Protein AF-A0A533RT39-F1 (afdb_monomer)

Foldseek 3Di:
DDDPADAQFDWQVCCLACSHFFPDPPPPRAGAEGQEAEEEAPPADAPLQVLLVVQNVVRHPDYDPDRYDYLVVDPDLQSGHQYEYQEDHPLVVVCVVVVQDDDDDADPLAWDWTFRQCSHHRYTYIYIYDPDNNNSNVSSNCNRAPPQADPHPDPPGDGPVVVVVVVVCLVVQPPCNLLVVVVVVVVVVLVVAQVDAAQEDEAEGEGLDFDVVSQVVVQVVSVVRHNYVYYYYHYDHPPDDDCPDDDDDDDDDVLVVVLVVVLVVCVPDPDQEPDEDDDDDPDDPVVVVVSQVVSQVSCVVPPYHGYD

Secondary structure (DSSP, 8-state):
---TT------GGGTTSTTTTEE-SS-SSS--EE---EEE-TT---SHHHHHHHHHHHT-S---S--EEEGGG---GGG-SS-EEESS-HHHHHHHHTTS--PPP--TT--EEEEEEEEETTEEEEEEE-SSHHHHHHHHHHHHHTTTBSS--STT--BHHHHHHHHHHHHTTTTTHHHHHHHHHHHHHHHHHTTS-EEEEEEEEEESS--HHHHHHHHHHHHHH--EEEEEEEEEETT----------PPPPHHHHHHHHHHHHHHT-S--TT--------S-HHHHHHHHHHHHHHHHTTT-PPP-

Radius of gyration: 37.78 Å; Cα contacts (8 Å, |Δi|>4): 451; chains: 1; bounding box: 67×88×96 Å

Structure (mmCIF, N/CA/C/O backbone):
data_AF-A0A533RT39-F1
#
_entry.id   AF-A0A533RT39-F1
#
loop_
_atom_site.group_PDB
_atom_site.id
_atom_site.type_symbol
_atom_site.label_atom_id
_atom_site.label_alt_id
_atom_site.label_comp_id
_atom_site.label_asym_id
_atom_site.label_entity_id
_atom_site.label_seq_id
_atom_site.pdbx_PDB_ins_code
_atom_site.Cartn_x
_atom_site.Cartn_y
_atom_site.Cartn_z
_atom_site.occupancy
_atom_site.B_iso_or_equiv
_atom_site.auth_seq_id
_atom_site.auth_comp_id
_atom_site.auth_asym_id
_atom_site.auth_atom_id
_atom_site.pdbx_PDB_model_num
ATOM 1 N N . MET A 1 1 ? -30.008 15.844 5.586 1.00 31.52 1 MET A N 1
ATOM 2 C CA . MET A 1 1 ? -30.527 14.763 4.723 1.00 31.52 1 MET A CA 1
ATOM 3 C C . MET A 1 1 ? -29.697 13.529 5.043 1.00 31.52 1 MET A C 1
ATOM 5 O O . MET A 1 1 ? -28.511 13.533 4.757 1.00 31.52 1 MET A O 1
ATOM 9 N N . ARG A 1 2 ? -30.257 12.573 5.796 1.00 31.53 2 ARG A N 1
ATOM 10 C CA . ARG A 1 2 ? -29.580 11.317 6.164 1.00 31.53 2 ARG A CA 1
ATOM 11 C C . ARG A 1 2 ? -29.453 10.475 4.895 1.00 31.53 2 ARG A C 1
ATOM 13 O O . ARG A 1 2 ? -30.464 10.241 4.243 1.00 31.53 2 ARG A O 1
ATOM 20 N N . THR A 1 3 ? -28.240 10.089 4.519 1.00 37.12 3 THR A N 1
ATOM 21 C CA . THR A 1 3 ? -28.016 9.142 3.427 1.00 37.12 3 THR A CA 1
ATOM 22 C C . THR A 1 3 ? -28.287 7.735 3.935 1.00 37.12 3 THR A C 1
ATOM 24 O O . THR A 1 3 ? -27.620 7.205 4.823 1.00 37.12 3 THR A O 1
ATOM 27 N N . ASP A 1 4 ? -29.311 7.127 3.361 1.00 36.34 4 ASP A N 1
ATOM 28 C CA . ASP A 1 4 ? -29.674 5.745 3.596 1.00 36.34 4 ASP A CA 1
ATOM 29 C C . ASP A 1 4 ? -28.579 4.824 3.015 1.00 36.34 4 ASP A C 1
ATOM 31 O O . ASP A 1 4 ? -28.488 4.604 1.811 1.00 36.34 4 ASP A O 1
ATOM 35 N N . GLY A 1 5 ? -27.715 4.267 3.870 1.00 39.56 5 GLY A N 1
ATOM 36 C CA . GLY A 1 5 ? -26.924 3.069 3.548 1.00 39.56 5 GLY A CA 1
ATOM 37 C C . GLY A 1 5 ? -25.594 3.234 2.792 1.00 39.56 5 GLY A C 1
ATOM 38 O O . GLY A 1 5 ? -25.204 2.291 2.095 1.00 39.56 5 GLY A O 1
ATOM 39 N N . SER A 1 6 ? -24.873 4.349 2.940 1.00 58.78 6 SER A N 1
ATOM 40 C CA . SER A 1 6 ? -23.516 4.539 2.395 1.00 58.78 6 SER A CA 1
ATOM 41 C C . SER A 1 6 ? -22.440 4.018 3.359 1.00 58.78 6 SER A C 1
ATOM 43 O O . SER A 1 6 ? -21.925 4.752 4.192 1.00 58.78 6 SER A O 1
ATOM 45 N N . GLY A 1 7 ? -22.120 2.725 3.288 1.00 66.88 7 GLY A N 1
ATOM 46 C CA . GLY A 1 7 ? -20.900 2.217 3.922 1.00 66.88 7 GLY A CA 1
ATOM 47 C C . GLY A 1 7 ? -19.666 2.636 3.124 1.00 66.88 7 GLY A C 1
ATOM 48 O O . GLY A 1 7 ? -19.741 2.721 1.898 1.00 66.88 7 GLY A O 1
ATOM 49 N N . HIS A 1 8 ? -18.552 2.884 3.808 1.00 86.25 8 HIS A N 1
ATOM 50 C CA . HIS A 1 8 ? -17.278 3.206 3.170 1.00 86.25 8 HIS A CA 1
ATOM 51 C C . HIS A 1 8 ? -16.534 1.922 2.823 1.00 86.25 8 HIS A C 1
ATOM 53 O O . HIS A 1 8 ? -16.333 1.083 3.697 1.00 86.25 8 HIS A O 1
ATOM 59 N N . ASP A 1 9 ? -16.133 1.763 1.565 1.00 90.94 9 ASP A N 1
ATOM 60 C CA . ASP A 1 9 ? -15.272 0.663 1.131 1.00 90.94 9 ASP A CA 1
ATOM 61 C C . ASP A 1 9 ? -13.869 1.210 0.858 1.00 90.94 9 ASP A C 1
ATOM 63 O O . ASP A 1 9 ? -13.657 1.953 -0.105 1.00 90.94 9 ASP A O 1
ATOM 67 N N . PHE A 1 10 ? -12.933 0.886 1.750 1.00 94.38 10 PHE A N 1
ATOM 68 C CA . PHE A 1 10 ? -11.568 1.398 1.731 1.00 94.38 10 PHE A CA 1
ATOM 69 C C . PHE A 1 10 ? -10.535 0.307 2.003 1.00 94.38 10 PHE A C 1
ATOM 71 O O . PHE A 1 10 ? -10.826 -0.750 2.566 1.00 94.38 10 PHE A O 1
ATOM 78 N N . ASP A 1 11 ? -9.302 0.635 1.640 1.00 95.00 11 ASP A N 1
ATOM 79 C CA . ASP A 1 11 ? -8.081 -0.114 1.903 1.00 95.00 11 ASP A CA 1
ATOM 80 C C . ASP A 1 11 ? -7.056 0.769 2.641 1.00 95.00 11 ASP A C 1
ATOM 82 O O . ASP A 1 11 ? -7.314 1.934 2.956 1.00 95.00 11 ASP A O 1
ATOM 86 N N . LEU A 1 12 ? -5.863 0.230 2.910 1.00 96.06 12 LEU A N 1
ATOM 87 C CA . LEU A 1 12 ? -4.806 0.986 3.589 1.00 96.06 12 LEU A CA 1
ATOM 88 C C . LEU A 1 12 ? -4.322 2.209 2.783 1.00 96.06 12 LEU A C 1
ATOM 90 O O . LEU A 1 12 ? -3.869 3.183 3.372 1.00 96.06 12 LEU A O 1
ATOM 94 N N . LEU A 1 13 ? -4.436 2.206 1.453 1.00 95.50 13 LEU A N 1
ATOM 95 C CA . LEU A 1 13 ? -4.009 3.337 0.618 1.00 95.50 13 LEU A CA 1
ATOM 96 C C . LEU A 1 13 ? -4.959 4.531 0.716 1.00 95.50 13 LEU A C 1
ATOM 98 O O . LEU A 1 13 ? -4.565 5.663 0.448 1.00 95.50 13 LEU A O 1
ATOM 102 N N . SER A 1 14 ? -6.214 4.277 1.074 1.00 94.25 14 SER A N 1
ATOM 103 C CA . SER A 1 14 ? -7.289 5.265 1.049 1.00 94.25 14 SER A CA 1
ATOM 104 C C . SER A 1 14 ? -7.747 5.723 2.435 1.00 94.25 14 SER A C 1
ATOM 106 O O . SER A 1 14 ? -8.692 6.510 2.509 1.00 94.25 14 SER A O 1
ATOM 108 N N . LEU A 1 15 ? -7.068 5.312 3.517 1.00 94.56 15 LEU A N 1
ATOM 109 C CA . LEU A 1 15 ? -7.452 5.642 4.900 1.00 94.56 15 LEU A CA 1
ATOM 110 C C . LEU A 1 15 ? -7.685 7.140 5.107 1.00 94.56 15 LEU A C 1
ATOM 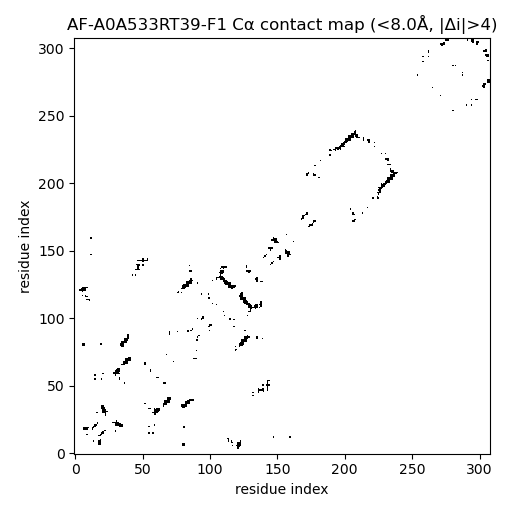112 O O . LEU A 1 15 ? -8.760 7.537 5.548 1.00 94.56 15 LEU A O 1
ATOM 116 N N . PHE A 1 16 ? -6.718 7.980 4.732 1.00 92.88 16 PHE A N 1
ATOM 117 C CA . PHE A 1 16 ? -6.820 9.429 4.917 1.00 92.88 16 PHE A CA 1
ATOM 118 C C . PHE A 1 16 ? -7.409 10.142 3.696 1.00 92.88 16 PHE A C 1
ATOM 120 O O . PHE A 1 16 ? -6.839 11.095 3.175 1.00 92.88 16 PHE A O 1
ATOM 127 N N . SER A 1 17 ? -8.540 9.643 3.202 1.00 92.88 17 SER A N 1
ATOM 128 C CA . SER A 1 17 ? -9.261 10.230 2.070 1.00 92.88 17 SER A CA 1
ATOM 129 C C . SER A 1 17 ? -10.772 10.196 2.290 1.00 92.88 17 SER A C 1
ATOM 131 O O . SER A 1 17 ? -11.252 9.591 3.250 1.00 92.88 17 SER A O 1
ATOM 133 N N . THR A 1 18 ? -11.523 10.765 1.346 1.00 91.81 18 THR A N 1
ATOM 134 C CA . THR A 1 18 ? -12.994 10.716 1.304 1.00 91.81 18 THR A CA 1
ATOM 135 C C . THR A 1 18 ? -13.567 9.311 1.094 1.00 91.81 18 THR A C 1
ATOM 137 O O . THR A 1 18 ? -14.746 9.082 1.336 1.00 91.81 18 THR A O 1
ATOM 140 N N . LYS A 1 19 ? -12.751 8.344 0.645 1.00 90.81 19 LYS A N 1
ATOM 141 C CA . LYS A 1 19 ? -13.138 6.921 0.610 1.00 90.81 19 LYS A CA 1
ATOM 142 C C . LYS A 1 19 ? -12.952 6.236 1.962 1.00 90.81 19 LYS A C 1
ATOM 144 O O . LYS A 1 19 ? -13.633 5.254 2.238 1.00 90.81 19 LYS A O 1
ATOM 149 N N . GLY A 1 20 ? -12.007 6.727 2.762 1.00 93.56 20 GLY A N 1
ATOM 150 C CA . GLY A 1 20 ? -11.639 6.186 4.064 1.00 93.56 20 GLY A CA 1
ATOM 151 C C . GLY A 1 20 ? -12.357 6.923 5.183 1.00 93.56 20 GLY A C 1
ATOM 152 O O . GLY A 1 20 ? -13.564 6.773 5.343 1.00 93.56 20 GLY A O 1
ATOM 153 N N . PHE A 1 21 ? -11.600 7.687 5.968 1.00 94.00 21 PHE A N 1
ATOM 154 C CA . PHE A 1 21 ? -12.056 8.227 7.248 1.00 94.00 21 PHE A CA 1
ATOM 155 C C . PHE A 1 21 ? -12.779 9.570 7.191 1.00 94.00 21 PHE A C 1
ATOM 157 O O . PHE A 1 21 ? -13.381 9.979 8.189 1.00 94.00 21 PHE A O 1
ATOM 164 N N . TYR A 1 22 ? -12.712 10.254 6.054 1.00 94.12 22 TYR A N 1
ATOM 165 C CA . TYR A 1 22 ? -13.180 11.626 5.922 1.00 94.12 22 TYR A CA 1
ATOM 166 C C . TYR A 1 22 ? -14.437 11.733 5.067 1.00 94.12 22 TYR A C 1
ATOM 168 O O . TYR A 1 22 ? -14.670 10.918 4.176 1.00 94.12 22 TYR A O 1
ATOM 176 N N . SER A 1 23 ? -15.203 12.792 5.307 1.00 91.69 23 SER A N 1
ATOM 177 C CA . SER A 1 23 ? -16.314 13.226 4.464 1.00 91.69 23 SER A CA 1
ATOM 178 C C . SER A 1 23 ? -15.934 14.473 3.674 1.00 91.69 23 SER A C 1
ATOM 180 O O . SER A 1 23 ? -15.255 15.352 4.200 1.00 91.69 23 SER A O 1
ATOM 182 N N . ASP A 1 24 ? -16.462 14.576 2.461 1.00 91.25 24 ASP A N 1
ATOM 183 C CA . ASP A 1 24 ? -16.479 15.791 1.642 1.00 91.25 24 ASP A CA 1
ATOM 184 C C . ASP A 1 24 ? -17.928 15.983 1.172 1.00 91.25 24 ASP A C 1
ATOM 186 O O . ASP A 1 24 ? -18.433 15.268 0.296 1.00 91.25 24 ASP A O 1
ATOM 190 N N . GLY A 1 25 ? -18.649 16.854 1.877 1.00 86.44 25 GLY A N 1
ATOM 191 C CA . GLY A 1 25 ? -20.090 17.015 1.743 1.00 86.44 25 GLY A CA 1
ATOM 192 C C . GLY A 1 25 ? -20.477 17.842 0.522 1.00 86.44 25 GLY A C 1
ATOM 193 O O . GLY A 1 25 ? -21.506 17.564 -0.102 1.00 86.44 25 GLY A O 1
ATOM 194 N N . ASN A 1 26 ? -19.663 18.838 0.168 1.00 89.12 26 ASN A N 1
ATOM 195 C CA . ASN A 1 26 ? -19.901 19.722 -0.974 1.00 89.12 26 ASN A CA 1
ATOM 196 C C . ASN A 1 26 ? -19.168 19.270 -2.260 1.00 89.12 26 ASN A C 1
ATOM 198 O O . ASN A 1 26 ? -19.499 19.765 -3.340 1.00 89.12 26 ASN A O 1
ATOM 202 N N . ARG A 1 27 ? -18.280 18.269 -2.162 1.00 88.94 27 ARG A N 1
ATOM 203 C CA . ARG A 1 27 ? -17.494 17.657 -3.247 1.00 88.94 27 ARG A CA 1
ATOM 204 C C . ARG A 1 27 ? -16.506 18.610 -3.909 1.00 88.94 27 ARG A C 1
ATOM 206 O O . ARG A 1 27 ? -16.280 18.509 -5.119 1.00 88.94 27 ARG A O 1
ATOM 213 N N . ASP A 1 28 ? -15.945 19.538 -3.147 1.00 90.88 28 ASP A N 1
ATOM 214 C CA . ASP A 1 28 ? -14.924 20.467 -3.636 1.00 90.88 28 ASP A CA 1
ATOM 215 C C . ASP A 1 28 ? -13.487 19.923 -3.493 1.00 90.88 28 ASP A C 1
ATOM 217 O O . ASP A 1 28 ? -12.537 20.552 -3.966 1.00 90.88 28 ASP A O 1
ATOM 221 N N . GLY A 1 29 ? -13.330 18.723 -2.921 1.00 87.81 29 GLY A N 1
ATOM 222 C CA . GLY A 1 29 ? -12.043 18.079 -2.676 1.00 87.81 29 GLY A CA 1
ATOM 223 C C . GLY A 1 29 ? -11.411 18.443 -1.331 1.00 87.81 29 GLY A C 1
ATOM 224 O O . GLY A 1 29 ? -10.303 17.977 -1.050 1.00 87.81 29 GLY A O 1
ATOM 225 N N . ILE A 1 30 ? -12.083 19.245 -0.505 1.00 89.94 30 ILE A N 1
ATOM 226 C CA . ILE A 1 30 ? -11.677 19.576 0.859 1.00 89.94 30 ILE A CA 1
ATOM 227 C C . ILE A 1 30 ? -12.316 18.575 1.828 1.00 89.94 30 ILE A C 1
ATOM 229 O O . ILE A 1 30 ? -13.468 18.169 1.704 1.00 89.94 30 ILE A O 1
ATOM 233 N N . LEU A 1 31 ? -11.536 18.128 2.813 1.00 93.31 31 LEU A N 1
ATOM 234 C CA . LEU A 1 31 ? -12.007 17.182 3.821 1.00 93.31 31 LEU A CA 1
ATOM 235 C C . LEU A 1 31 ? -12.801 17.936 4.896 1.00 93.31 31 LEU A C 1
ATOM 237 O O . LEU A 1 31 ? -12.229 18.437 5.861 1.00 93.31 31 LEU A O 1
ATOM 241 N N . ASP A 1 32 ? -14.119 18.016 4.733 1.00 90.44 32 ASP A N 1
ATOM 242 C CA . ASP A 1 32 ? -15.029 18.745 5.628 1.00 90.44 32 ASP A CA 1
ATOM 243 C C . ASP A 1 32 ? -15.072 18.180 7.053 1.00 90.44 32 ASP A C 1
ATOM 245 O O . ASP A 1 32 ? -15.229 18.921 8.026 1.00 90.44 32 ASP A O 1
ATOM 249 N N . GLY A 1 33 ? -14.991 16.855 7.178 1.00 92.31 33 GLY A N 1
ATOM 250 C CA . GLY A 1 33 ? -15.369 16.147 8.397 1.00 92.31 33 GLY A CA 1
ATOM 251 C C . GLY A 1 33 ? -14.692 14.794 8.558 1.00 92.31 33 GLY A C 1
ATOM 252 O O . GLY A 1 33 ? -14.155 14.234 7.603 1.00 92.31 33 GLY A O 1
ATOM 253 N N . ILE A 1 34 ? -14.758 14.254 9.774 1.00 93.81 34 ILE A N 1
ATOM 254 C CA . ILE A 1 34 ? -14.348 12.884 10.101 1.00 93.81 34 ILE A CA 1
ATOM 255 C C . ILE A 1 34 ? -15.611 12.052 10.322 1.00 93.81 34 ILE A C 1
ATOM 257 O O . ILE A 1 34 ? -16.421 12.387 11.187 1.00 93.81 34 ILE A O 1
ATOM 261 N N . GLU A 1 35 ? -15.766 10.963 9.573 1.00 89.38 35 GLU A N 1
ATOM 262 C CA . GLU A 1 35 ? -16.885 10.022 9.747 1.00 89.38 35 GLU A CA 1
ATOM 263 C C . GLU A 1 35 ? -16.524 8.843 10.653 1.00 89.38 35 GLU A C 1
ATOM 265 O O . GLU A 1 35 ? -17.392 8.192 11.236 1.00 89.38 35 GLU A O 1
ATOM 270 N N . SER A 1 36 ? -15.228 8.562 10.775 1.00 93.00 36 SER A N 1
ATOM 271 C CA . SER A 1 36 ? -14.721 7.437 11.555 1.00 93.00 36 SER A CA 1
ATOM 272 C C . SER A 1 36 ? -14.782 7.684 13.053 1.00 93.00 36 SER A C 1
ATOM 274 O O . SER A 1 36 ? -14.491 8.768 13.549 1.00 93.00 36 SER A O 1
ATOM 276 N N . SER A 1 37 ? -15.085 6.618 13.785 1.00 94.19 37 SER A N 1
ATOM 277 C CA . SER A 1 37 ? -14.982 6.564 15.242 1.00 94.19 37 SER A CA 1
ATOM 278 C C . SER A 1 37 ? -13.883 5.589 15.644 1.00 94.19 37 SER A C 1
ATOM 280 O O . SER A 1 37 ? -13.816 4.481 15.103 1.00 94.19 37 SER A O 1
ATOM 282 N N . ILE A 1 38 ? -13.040 5.976 16.601 1.00 96.50 38 ILE A N 1
ATOM 283 C CA . ILE A 1 38 ? -12.042 5.086 17.197 1.00 96.50 38 ILE A CA 1
ATOM 284 C C . ILE A 1 38 ? -12.686 4.356 18.371 1.00 96.50 38 ILE A C 1
ATOM 286 O O . ILE A 1 38 ? -13.220 4.988 19.275 1.00 96.50 38 ILE A O 1
ATOM 290 N N . ILE A 1 39 ? -12.632 3.030 18.366 1.00 96.81 39 ILE A N 1
ATOM 291 C CA . ILE A 1 39 ? -13.252 2.172 19.373 1.00 96.81 39 ILE A CA 1
ATOM 292 C C . ILE A 1 39 ? -12.149 1.398 20.088 1.00 96.81 39 ILE A C 1
ATOM 294 O O . ILE A 1 39 ? -11.401 0.657 19.447 1.00 96.81 39 ILE A O 1
ATOM 298 N N . ILE A 1 40 ? -12.051 1.566 21.406 1.00 96.38 40 ILE A N 1
ATOM 299 C CA . ILE A 1 40 ? -11.001 0.974 22.252 1.00 96.38 40 ILE A CA 1
ATOM 300 C C . ILE A 1 40 ? -11.593 0.077 23.353 1.00 96.38 40 ILE A C 1
ATOM 302 O O . ILE A 1 40 ? -12.746 0.270 23.754 1.00 96.38 40 ILE A O 1
ATOM 306 N N . PRO A 1 41 ? -10.832 -0.888 23.902 1.00 93.69 41 PRO A N 1
ATOM 307 C CA . PRO A 1 41 ? -11.248 -1.598 25.105 1.00 93.69 41 PRO A CA 1
ATOM 308 C C . PRO A 1 41 ? -11.299 -0.683 26.328 1.00 93.69 41 PRO A C 1
ATOM 310 O O . PRO A 1 41 ? -10.478 0.218 26.481 1.00 93.69 41 PRO A O 1
ATOM 313 N N . GLN A 1 42 ? -12.178 -1.026 27.274 1.00 89.88 42 GLN A N 1
ATOM 314 C CA . GLN A 1 42 ? -12.280 -0.371 28.586 1.00 89.88 42 GLN A CA 1
ATOM 315 C C . GLN A 1 42 ? -10.943 -0.337 29.349 1.00 89.88 42 GLN A C 1
ATOM 317 O O . GLN A 1 42 ? -10.692 0.567 30.137 1.00 89.88 42 GLN A O 1
ATOM 322 N N . SER A 1 43 ? -10.095 -1.347 29.140 1.00 88.50 43 SER A N 1
ATOM 323 C CA . SER A 1 43 ? -8.817 -1.519 29.832 1.00 88.50 43 SER A CA 1
ATOM 324 C C . SER A 1 43 ? -7.647 -0.768 29.189 1.00 88.50 43 SER A C 1
ATOM 326 O O . SER A 1 43 ? -6.518 -0.909 29.655 1.00 88.50 43 SER A O 1
ATOM 328 N N . TRP A 1 44 ? -7.864 -0.035 28.092 1.00 91.31 44 TRP A N 1
ATOM 329 C CA . TRP A 1 44 ? -6.786 0.673 27.406 1.00 91.31 44 TRP A CA 1
ATOM 330 C C . TRP A 1 44 ? -6.317 1.908 28.185 1.00 91.31 44 TRP A C 1
ATOM 332 O O . TRP A 1 44 ? -7.127 2.712 28.637 1.00 91.31 44 TRP A O 1
ATOM 342 N N . SER A 1 45 ? -4.998 2.097 28.286 1.00 86.62 45 SER A N 1
ATOM 343 C CA . SER A 1 45 ? -4.391 3.248 28.976 1.00 86.62 45 SER A CA 1
ATOM 344 C C . SER A 1 45 ? -3.130 3.800 28.292 1.00 86.62 45 SER A C 1
ATOM 346 O O . SER A 1 45 ? -2.370 4.544 28.912 1.00 86.62 45 SER A O 1
ATOM 348 N N . GLY A 1 46 ? -2.853 3.399 27.047 1.00 88.31 46 GLY A N 1
ATOM 349 C CA . GLY A 1 46 ? -1.669 3.827 26.294 1.00 88.31 46 GLY A CA 1
ATOM 350 C C . GLY A 1 46 ? -1.835 5.193 25.616 1.00 88.31 46 GLY A C 1
ATOM 351 O O . GLY A 1 46 ? -2.954 5.672 25.411 1.00 88.31 46 GLY A O 1
ATOM 352 N N . LYS A 1 47 ? -0.713 5.835 25.262 1.00 89.69 47 LYS A N 1
ATOM 353 C CA . LYS A 1 47 ? -0.673 7.187 24.677 1.00 89.69 47 LYS A CA 1
ATOM 354 C C . LYS A 1 47 ? -0.799 7.177 23.154 1.00 89.69 47 LYS A C 1
ATOM 356 O O . LYS A 1 47 ? -1.181 8.196 22.586 1.00 89.69 47 LYS A O 1
ATOM 361 N N . GLY A 1 48 ? -0.535 6.050 22.495 1.00 91.56 48 GLY A N 1
ATOM 362 C CA . GLY A 1 48 ? -0.558 5.892 21.039 1.00 91.56 48 GLY A CA 1
ATOM 363 C C . GLY A 1 48 ? -1.885 6.309 20.408 1.00 91.56 48 GLY A C 1
ATOM 364 O O . GLY A 1 48 ? -1.919 6.857 19.308 1.00 91.56 48 GLY A O 1
ATOM 365 N N . LEU A 1 49 ? -2.978 6.125 21.150 1.00 94.50 49 LEU A N 1
ATOM 366 C CA . LEU A 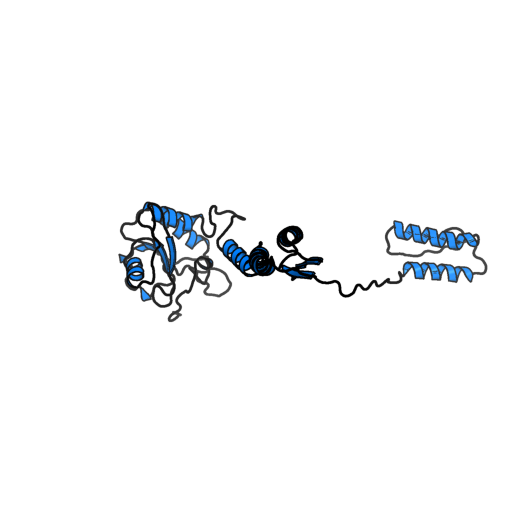1 49 ? -4.312 6.579 20.773 1.00 94.50 49 LEU A CA 1
ATOM 367 C C . LEU A 1 49 ? -4.379 8.091 20.519 1.00 94.50 49 LEU A C 1
ATOM 369 O O . LEU A 1 49 ? -5.037 8.518 19.573 1.00 94.50 49 LEU A O 1
ATOM 373 N N . ALA A 1 50 ? -3.694 8.894 21.340 1.00 94.38 50 ALA A N 1
ATOM 374 C CA . ALA A 1 50 ? -3.678 10.343 21.186 1.00 94.38 50 ALA A CA 1
ATOM 375 C C . ALA A 1 50 ? -3.040 10.741 19.849 1.00 94.38 50 ALA A C 1
ATOM 377 O O . ALA A 1 50 ? -3.587 11.584 19.149 1.00 94.38 50 ALA A O 1
ATOM 378 N N . TRP A 1 51 ? -1.951 10.077 19.445 1.00 95.44 51 TRP A N 1
ATOM 379 C CA . TRP A 1 51 ? -1.301 10.336 18.158 1.00 95.44 51 TRP A CA 1
ATOM 380 C C . TRP A 1 51 ? -2.221 10.046 16.975 1.00 95.44 51 TRP A C 1
ATOM 382 O O . TRP A 1 51 ? -2.318 10.861 16.059 1.00 95.44 51 TRP A O 1
ATOM 392 N N . LEU A 1 52 ? -2.927 8.912 17.003 1.00 95.19 52 LEU A N 1
ATOM 393 C CA . LEU A 1 52 ? -3.877 8.568 15.947 1.00 95.19 52 LEU A CA 1
ATOM 394 C C . LEU A 1 52 ? -5.052 9.554 15.897 1.00 95.19 52 LEU A C 1
ATOM 396 O O . LEU A 1 52 ? -5.389 10.043 14.822 1.00 95.19 52 LEU A O 1
ATOM 400 N N . ALA A 1 53 ? -5.641 9.889 17.047 1.00 94.50 53 ALA A N 1
ATOM 401 C CA . ALA A 1 53 ? -6.742 10.847 17.117 1.00 94.50 53 ALA A CA 1
ATOM 402 C C . ALA A 1 53 ? -6.324 12.244 16.624 1.00 94.50 53 ALA A C 1
ATOM 404 O O . ALA A 1 53 ? -7.036 12.855 15.828 1.00 94.50 53 ALA A O 1
ATOM 405 N N . SER A 1 54 ? -5.147 12.732 17.033 1.00 93.25 54 SER A N 1
ATOM 406 C CA . SER A 1 54 ? -4.598 14.007 16.559 1.00 93.25 54 SER A CA 1
ATOM 407 C C . SER A 1 54 ? -4.367 14.007 15.052 1.00 93.25 54 SER A C 1
ATOM 409 O O . SER A 1 54 ? -4.702 14.985 14.387 1.00 93.25 54 SER A O 1
ATOM 411 N N . LYS A 1 55 ? -3.845 12.907 14.497 1.00 93.06 55 LYS A N 1
ATOM 412 C CA . LYS A 1 55 ? -3.646 12.774 13.052 1.00 93.06 55 LYS A CA 1
ATOM 413 C C . LYS A 1 55 ? -4.957 12.852 12.279 1.00 93.06 55 LYS A C 1
ATOM 415 O O . LYS A 1 55 ? -5.002 13.520 11.252 1.00 93.06 55 LYS A O 1
ATOM 420 N N . LEU A 1 56 ? -6.013 12.200 12.772 1.00 94.00 56 LEU A N 1
ATOM 421 C CA . LEU A 1 56 ? -7.319 12.254 12.118 1.00 94.00 56 LEU A CA 1
ATOM 422 C C . LEU A 1 56 ? -7.823 13.697 12.015 1.00 94.00 56 LEU A C 1
ATOM 424 O O . LEU A 1 56 ? -8.260 14.108 10.949 1.00 94.00 56 LEU A O 1
ATOM 428 N N . ILE A 1 57 ? -7.682 14.485 13.079 1.00 93.69 57 ILE A N 1
ATOM 429 C CA . ILE A 1 57 ? -8.102 15.893 13.094 1.00 93.69 57 ILE A CA 1
ATOM 430 C C . ILE A 1 57 ? -7.262 16.756 12.146 1.00 93.69 57 ILE A C 1
ATOM 432 O O . ILE A 1 57 ? -7.806 17.651 11.504 1.00 93.69 57 ILE A O 1
ATOM 436 N N . LEU A 1 58 ? -5.959 16.484 12.025 1.00 91.12 58 LEU A N 1
ATOM 437 C CA . LEU A 1 58 ? -5.020 17.331 11.283 1.00 91.12 58 LEU A CA 1
ATOM 438 C C . LEU A 1 58 ? -5.396 17.537 9.807 1.00 91.12 58 LEU A C 1
ATOM 440 O O . LEU A 1 58 ? -5.136 18.606 9.262 1.00 91.12 58 LEU A O 1
ATOM 444 N N . PHE A 1 59 ? -5.982 16.527 9.160 1.00 87.06 59 PHE A N 1
ATOM 445 C CA . PHE A 1 59 ? -6.309 16.592 7.732 1.00 87.06 59 PHE A CA 1
ATOM 446 C C . PHE A 1 59 ? -7.714 17.130 7.432 1.00 87.06 59 PHE A C 1
ATOM 448 O O . PHE A 1 59 ? -8.000 17.411 6.272 1.00 87.06 59 PHE A O 1
ATOM 455 N N . SER A 1 60 ? -8.586 17.279 8.433 1.00 90.88 60 SER A N 1
ATOM 456 C CA . SER A 1 60 ? -9.959 17.762 8.235 1.00 90.88 60 SER A CA 1
ATOM 457 C C . SER A 1 60 ? -10.117 19.244 8.569 1.00 90.88 60 SER A C 1
ATOM 459 O O . SER A 1 60 ? -9.517 19.738 9.522 1.00 90.88 60 SER A O 1
ATOM 461 N N . CYS A 1 61 ? -11.016 19.930 7.869 1.00 89.62 61 CYS A N 1
ATOM 462 C CA . CYS A 1 61 ? -11.466 21.281 8.204 1.00 89.62 61 CYS A CA 1
ATOM 463 C C . CYS A 1 61 ? -12.435 21.319 9.399 1.00 89.62 61 CYS A C 1
ATOM 465 O O . CYS A 1 61 ? -12.633 22.380 9.993 1.00 89.62 61 CYS A O 1
ATOM 467 N N . GLY A 1 62 ? -13.013 20.178 9.780 1.00 86.94 62 GLY A N 1
ATOM 468 C CA . GLY A 1 62 ? -13.914 20.050 10.917 1.00 86.94 62 GLY A CA 1
ATOM 469 C C . GLY A 1 62 ? -13.960 18.627 11.471 1.00 86.94 62 GLY A C 1
ATOM 470 O O . GLY A 1 62 ? -13.658 17.655 10.789 1.00 86.94 62 GLY A O 1
ATOM 471 N N . ALA A 1 63 ? -14.356 18.495 12.736 1.00 86.69 63 ALA A N 1
ATOM 472 C CA . ALA A 1 63 ? -14.526 17.205 13.396 1.00 86.69 63 ALA A CA 1
ATOM 473 C C . ALA A 1 63 ? -15.748 17.239 14.318 1.00 86.69 63 ALA A C 1
ATOM 475 O O . ALA A 1 63 ? -16.016 18.248 14.974 1.00 86.69 63 ALA A O 1
ATOM 476 N N . SER A 1 64 ? -16.472 16.122 14.383 1.00 83.94 64 SER A N 1
ATOM 477 C CA . SER A 1 64 ? -17.533 15.913 15.370 1.00 83.94 64 SER A CA 1
ATOM 478 C C . SER A 1 64 ? -16.983 15.125 16.554 1.00 83.94 64 SER A C 1
ATOM 480 O O . SER A 1 64 ? -16.242 14.162 16.372 1.00 83.94 64 SER A O 1
ATOM 482 N N . PHE A 1 65 ? -17.351 15.530 17.769 1.00 86.69 65 PHE A N 1
ATOM 483 C CA . PHE A 1 65 ? -16.910 14.885 19.004 1.00 86.69 65 PHE A CA 1
ATOM 484 C C . PHE A 1 65 ? -18.076 14.168 19.698 1.00 86.69 65 PHE A C 1
ATOM 486 O O . PHE A 1 65 ? -19.202 14.670 19.647 1.00 86.69 65 PHE A O 1
ATOM 493 N N . PRO A 1 66 ? -17.812 13.043 20.389 1.00 90.31 66 PRO A N 1
ATOM 494 C CA . PRO A 1 66 ? -16.493 12.441 20.627 1.00 90.31 66 PRO A CA 1
ATOM 495 C C . PRO A 1 66 ? -15.956 11.613 19.439 1.00 90.31 66 PRO A C 1
ATOM 497 O O . PRO A 1 66 ? -16.718 11.024 18.679 1.00 90.31 66 PRO A O 1
ATOM 500 N N . LEU A 1 67 ? -14.624 11.586 19.288 1.00 92.38 67 LEU A N 1
ATOM 501 C CA . LEU A 1 67 ? -13.893 10.809 18.264 1.00 92.38 67 LEU A CA 1
ATOM 502 C C . LEU A 1 67 ? -13.525 9.396 18.735 1.00 92.38 67 LEU A C 1
ATOM 504 O O . LEU A 1 67 ? -13.301 8.500 17.922 1.00 92.38 67 LEU A O 1
ATOM 508 N N . VAL A 1 68 ? -13.419 9.221 20.050 1.00 95.12 68 VAL A N 1
ATOM 509 C CA . VAL A 1 68 ? -13.006 7.982 20.704 1.00 95.12 68 VAL A CA 1
ATOM 510 C C . VAL A 1 68 ? -14.152 7.498 21.575 1.00 95.12 68 VAL A C 1
ATOM 512 O O . VAL A 1 68 ? -14.701 8.279 22.349 1.00 95.12 68 VAL A O 1
ATOM 515 N N . TYR A 1 69 ? -14.454 6.211 21.465 1.00 95.50 69 TYR A N 1
ATOM 516 C CA . TYR A 1 69 ? -15.473 5.511 22.228 1.00 95.50 69 TYR A CA 1
ATOM 517 C C . TYR A 1 69 ? -14.873 4.262 22.862 1.00 95.50 69 TYR A C 1
ATOM 519 O O . TYR A 1 69 ? -14.020 3.581 22.284 1.00 95.50 69 TYR A O 1
ATOM 527 N N . LEU A 1 70 ? -15.359 3.920 24.042 1.00 95.25 70 LEU A N 1
ATOM 528 C CA . LEU A 1 70 ? -15.155 2.613 24.637 1.00 95.25 70 LEU A CA 1
ATOM 529 C C . LEU A 1 70 ? -16.072 1.610 23.929 1.00 95.25 70 LEU A C 1
ATOM 531 O O . LEU A 1 70 ? -17.205 1.920 23.574 1.00 95.25 70 LEU A O 1
ATOM 535 N N . ASP A 1 71 ? -15.619 0.372 23.758 1.00 93.50 71 ASP A N 1
ATOM 536 C CA . ASP A 1 71 ? -16.424 -0.700 23.149 1.00 93.50 71 ASP A CA 1
ATOM 537 C C . ASP A 1 71 ? -17.800 -0.885 23.828 1.00 93.50 71 ASP A C 1
ATOM 539 O O . ASP A 1 71 ? -18.801 -1.190 23.173 1.00 93.50 71 ASP A O 1
ATOM 543 N N . GLY A 1 72 ? -17.870 -0.640 25.141 1.00 92.12 72 GLY A N 1
ATOM 544 C CA . GLY A 1 72 ? -19.114 -0.680 25.912 1.00 92.12 72 GLY A CA 1
ATOM 545 C C . GLY A 1 72 ? -20.121 0.424 25.565 1.00 92.12 72 GLY A C 1
ATOM 546 O O . GLY A 1 72 ? -21.310 0.237 25.801 1.00 92.12 72 GLY A O 1
ATOM 547 N N . GLU A 1 73 ? -19.677 1.536 24.977 1.00 94.25 73 GLU A N 1
ATOM 548 C CA . GLU A 1 73 ? -20.529 2.667 24.573 1.00 94.25 73 GLU A CA 1
ATOM 549 C C . GLU A 1 73 ? -21.183 2.436 23.200 1.00 94.25 73 GLU A C 1
ATOM 551 O O . GLU A 1 73 ? -22.100 3.154 22.801 1.00 94.25 73 GLU A O 1
ATOM 556 N N . ILE A 1 74 ? -20.741 1.413 22.461 1.00 93.62 74 ILE A N 1
ATOM 557 C CA . ILE A 1 74 ? -21.245 1.119 21.120 1.00 93.62 74 ILE A CA 1
ATOM 558 C C . ILE A 1 74 ? -22.487 0.224 21.186 1.00 93.62 74 ILE A C 1
ATOM 560 O O . ILE A 1 74 ? -22.411 -1.011 21.158 1.00 93.62 74 ILE A O 1
ATOM 564 N N . GLU A 1 75 ? -23.658 0.859 21.185 1.00 89.00 75 GLU A N 1
ATOM 565 C CA . GLU A 1 75 ? -24.952 0.167 21.174 1.00 89.00 75 GLU A CA 1
ATOM 566 C C . GLU A 1 75 ? -25.271 -0.461 19.805 1.00 89.00 75 GLU A C 1
ATOM 568 O O . GLU A 1 75 ? -25.616 -1.642 19.703 1.00 89.00 75 GLU A O 1
ATOM 573 N N . GLN A 1 76 ? -25.136 0.316 18.722 1.00 88.88 76 GLN A N 1
ATOM 574 C CA . GLN A 1 76 ? -25.576 -0.073 17.378 1.00 88.88 76 GLN A CA 1
ATOM 575 C C . GLN A 1 76 ? -24.410 -0.219 16.395 1.00 88.88 76 GLN A C 1
ATOM 577 O O . GLN A 1 76 ? -24.108 0.664 15.604 1.00 88.88 76 GLN A O 1
ATOM 582 N N . LYS A 1 77 ? -23.811 -1.411 16.327 1.00 86.81 77 LYS A N 1
ATOM 583 C CA . LYS A 1 77 ? -22.720 -1.699 15.369 1.00 86.81 77 LYS A CA 1
ATOM 584 C C . LYS A 1 77 ? -23.062 -1.442 13.891 1.00 86.81 77 LYS A C 1
ATOM 586 O O . LYS A 1 77 ? -22.170 -1.222 13.085 1.00 86.81 77 LYS A O 1
ATOM 591 N N . LYS A 1 78 ? -24.345 -1.497 13.508 1.00 84.88 78 LYS A N 1
ATOM 592 C CA . LYS A 1 78 ? -24.789 -1.309 12.112 1.00 84.88 78 LYS A CA 1
ATOM 593 C C . LYS A 1 78 ? -24.756 0.151 11.648 1.00 84.88 78 LYS A C 1
ATOM 595 O O . LYS A 1 78 ? -24.816 0.367 10.441 1.00 84.88 78 LYS A O 1
ATOM 600 N N . SER A 1 79 ? -24.697 1.113 12.571 1.00 86.06 79 SER A N 1
ATOM 601 C CA . SER A 1 79 ? -24.600 2.541 12.250 1.00 86.06 79 SER A CA 1
ATOM 602 C C . SER A 1 79 ? -23.158 3.036 12.160 1.00 86.06 79 SER A C 1
ATOM 604 O O . SER A 1 79 ? -22.953 4.202 11.846 1.00 86.06 79 SER A O 1
ATOM 606 N N . LEU A 1 80 ? -22.171 2.181 12.447 1.00 90.19 80 LEU A N 1
ATOM 607 C CA . LEU A 1 80 ? -20.763 2.546 12.348 1.00 90.19 80 LEU A CA 1
ATOM 608 C C . LEU A 1 80 ? -20.370 2.757 10.883 1.00 90.19 80 LEU A C 1
ATOM 610 O O . LEU A 1 80 ? -20.566 1.869 10.048 1.00 90.19 80 LEU A O 1
ATOM 614 N N . VAL A 1 81 ? -19.770 3.912 10.607 1.00 90.75 81 VAL A N 1
ATOM 615 C CA . VAL A 1 81 ? -19.163 4.251 9.319 1.00 90.75 81 VAL A CA 1
ATOM 616 C C . VAL A 1 81 ? -17.653 4.294 9.515 1.00 90.75 81 VAL A C 1
ATOM 618 O O . VAL A 1 81 ? -17.167 4.909 10.460 1.00 90.75 81 VAL A O 1
ATOM 621 N N . ALA A 1 82 ? -16.933 3.547 8.681 1.00 93.50 82 ALA A N 1
ATOM 622 C CA . ALA A 1 82 ? -15.480 3.392 8.723 1.00 93.50 82 ALA A CA 1
ATOM 623 C C . ALA A 1 82 ? -14.869 3.255 10.143 1.00 93.50 82 ALA A C 1
ATOM 625 O O . ALA A 1 82 ? -13.912 3.955 10.467 1.00 93.50 82 ALA A O 1
ATOM 626 N N . PRO A 1 83 ? -15.393 2.383 11.033 1.00 95.62 83 PRO A N 1
ATOM 627 C CA . PRO A 1 83 ? -14.905 2.336 12.408 1.00 95.62 83 PRO A CA 1
ATOM 628 C C . PRO A 1 83 ? -13.449 1.865 12.478 1.00 95.62 83 PRO A C 1
ATOM 630 O O . PRO A 1 83 ? -13.039 0.953 11.754 1.00 95.62 83 PRO A O 1
ATOM 633 N N . ILE A 1 84 ? -12.693 2.444 13.410 1.00 97.50 84 ILE A N 1
ATOM 634 C CA . ILE A 1 84 ? -11.322 2.052 13.734 1.00 97.50 84 ILE A CA 1
ATOM 635 C C . ILE A 1 84 ? -11.361 1.259 15.042 1.00 97.50 84 ILE A C 1
ATOM 637 O O . ILE A 1 84 ? -11.552 1.827 16.111 1.00 97.50 84 ILE A O 1
ATOM 641 N N . LEU A 1 85 ? -11.195 -0.059 14.971 1.00 97.56 85 LEU A N 1
ATOM 642 C CA . LEU A 1 85 ? -11.154 -0.950 16.129 1.00 97.56 85 LEU A CA 1
ATOM 643 C C . LEU A 1 85 ? -9.714 -1.082 16.627 1.00 97.56 85 LEU A C 1
ATOM 645 O O . LEU A 1 85 ? -8.908 -1.782 16.016 1.00 97.56 85 LEU A O 1
ATOM 649 N N . ALA A 1 86 ? -9.389 -0.428 17.738 1.00 97.12 86 ALA A N 1
ATOM 650 C CA . ALA A 1 86 ? -8.054 -0.436 18.318 1.00 97.12 86 ALA A CA 1
ATOM 651 C C . ALA A 1 86 ? -7.986 -1.352 19.544 1.00 97.12 86 ALA A C 1
ATOM 653 O O . ALA A 1 86 ? -8.391 -0.986 20.643 1.00 97.12 86 ALA A O 1
ATOM 654 N N . GLY A 1 87 ? -7.429 -2.546 19.348 1.00 94.00 87 GLY A N 1
ATOM 655 C CA . GLY A 1 87 ? -7.238 -3.552 20.385 1.00 94.00 87 GLY A CA 1
ATOM 656 C C . GLY A 1 87 ? -8.356 -4.599 20.477 1.00 94.00 87 GLY A C 1
ATOM 657 O O . GLY A 1 87 ? -9.240 -4.684 19.611 1.00 94.00 87 GLY A O 1
ATOM 658 N N . PRO A 1 88 ? -8.299 -5.464 21.507 1.00 91.56 88 PRO A N 1
ATOM 659 C CA . PRO A 1 88 ? -9.328 -6.468 21.746 1.00 91.56 88 PRO A CA 1
ATOM 660 C C . PRO A 1 88 ? -10.636 -5.784 22.151 1.00 91.56 88 PRO A C 1
ATOM 662 O O . PRO A 1 88 ? -10.690 -5.056 23.131 1.00 91.56 88 PRO A O 1
ATOM 665 N N . SER A 1 89 ? -11.702 -6.026 21.398 1.00 91.44 89 SER A N 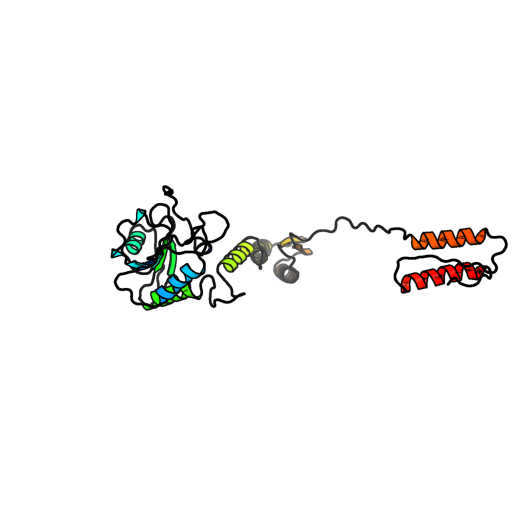1
ATOM 666 C CA . SER A 1 89 ? -13.049 -5.532 21.689 1.00 91.44 89 SER A CA 1
ATOM 667 C C . SER A 1 89 ? -14.067 -6.597 21.297 1.00 91.44 89 SER A C 1
ATOM 669 O O . SER A 1 89 ? -13.758 -7.505 20.517 1.00 91.44 89 SER A O 1
ATOM 671 N N . ARG A 1 90 ? -15.302 -6.492 21.785 1.00 93.88 90 ARG A N 1
ATOM 672 C CA . ARG A 1 90 ? -16.429 -7.324 21.349 1.00 93.88 90 ARG A CA 1
ATOM 673 C C . ARG A 1 90 ? -16.590 -7.287 19.829 1.00 93.88 90 ARG A C 1
ATOM 675 O O . ARG A 1 90 ? -16.845 -8.327 19.225 1.00 93.88 90 ARG A O 1
ATOM 682 N N . LEU A 1 91 ? -16.402 -6.119 19.213 1.00 94.50 91 LEU A N 1
ATOM 683 C CA . LEU A 1 91 ? -16.453 -5.940 17.760 1.00 94.50 91 LEU A CA 1
ATOM 684 C C . LEU A 1 91 ? -15.307 -6.675 17.049 1.00 94.50 91 LEU A C 1
ATOM 686 O O . LEU A 1 91 ? -15.554 -7.400 16.086 1.00 94.50 91 LEU A O 1
ATOM 690 N N . THR A 1 92 ? -14.075 -6.567 17.555 1.00 94.69 92 THR A N 1
ATOM 691 C CA . THR A 1 92 ? -12.912 -7.290 17.012 1.00 94.69 92 THR A CA 1
ATOM 692 C C . THR A 1 92 ? -13.111 -8.808 17.126 1.00 94.69 92 THR A C 1
ATOM 694 O O . THR A 1 92 ? -12.903 -9.542 16.159 1.00 94.69 92 THR A O 1
ATOM 697 N N . HIS A 1 93 ? -13.592 -9.291 18.277 1.00 94.25 93 HIS A N 1
ATOM 698 C CA . HIS A 1 93 ? -13.898 -10.708 18.494 1.00 94.25 93 HIS A CA 1
ATOM 699 C C . HIS A 1 93 ? -15.025 -11.220 17.589 1.00 94.25 93 HIS A C 1
ATOM 701 O O . HIS A 1 93 ? -14.987 -12.368 17.148 1.00 94.25 93 HIS A O 1
ATOM 707 N N . GLU A 1 94 ? -16.019 -10.390 17.270 1.00 94.56 94 GLU A N 1
ATOM 708 C CA . GLU A 1 94 ? -17.068 -10.746 16.313 1.00 94.56 94 GLU A CA 1
ATOM 709 C C . GLU A 1 94 ? -16.506 -10.941 14.898 1.00 94.56 94 GLU A C 1
ATOM 711 O O . GLU A 1 94 ? -16.849 -11.921 14.227 1.00 94.56 94 GLU A O 1
ATOM 716 N N . LEU A 1 95 ? -15.606 -10.059 14.450 1.00 95.88 95 LEU A N 1
ATOM 717 C CA . LEU A 1 95 ? -14.940 -10.204 13.151 1.00 95.88 95 LEU A CA 1
ATOM 718 C C . LEU A 1 95 ? -14.084 -11.477 13.092 1.00 95.88 95 LEU A C 1
ATOM 720 O O . LEU A 1 95 ? -14.102 -12.172 12.075 1.00 95.88 95 LEU A O 1
ATOM 724 N N . MET A 1 96 ? -13.422 -11.838 14.195 1.00 96.00 96 MET A N 1
ATOM 725 C CA . MET A 1 96 ? -12.705 -13.113 14.311 1.00 96.00 96 MET A CA 1
ATOM 726 C C . MET A 1 96 ? -13.647 -14.316 14.258 1.00 96.00 96 MET A C 1
ATOM 728 O O . MET A 1 96 ? -13.434 -15.244 13.479 1.00 96.00 96 MET A O 1
ATOM 732 N N . LYS A 1 97 ? -14.735 -14.292 15.038 1.00 96.19 97 LYS A N 1
ATOM 733 C CA . LYS A 1 97 ? -15.712 -15.391 15.110 1.00 96.19 97 LYS A CA 1
ATOM 734 C C . LYS A 1 97 ? -16.418 -15.634 13.777 1.00 96.19 97 LYS A C 1
ATOM 736 O O . LYS A 1 97 ? -16.704 -16.774 13.429 1.00 96.19 97 LYS A O 1
ATOM 741 N N . THR A 1 98 ? -16.705 -14.568 13.034 1.00 95.06 98 THR A N 1
ATOM 742 C CA . THR A 1 98 ? -17.300 -14.648 11.689 1.00 95.06 98 THR A CA 1
ATOM 743 C C . THR A 1 98 ? -16.278 -14.991 10.604 1.00 95.06 98 THR A C 1
ATOM 745 O O . THR A 1 98 ? -16.658 -15.200 9.455 1.00 95.06 98 THR A O 1
ATOM 748 N N . GLY A 1 99 ? -14.989 -15.062 10.950 1.00 95.50 99 GLY A N 1
ATOM 749 C CA . GLY A 1 99 ? -13.900 -15.359 10.027 1.00 95.50 99 GLY A CA 1
ATOM 750 C C . GLY A 1 99 ? -13.556 -14.220 9.067 1.00 95.50 99 GLY A C 1
ATOM 751 O O . GLY A 1 99 ? -12.772 -14.454 8.150 1.00 95.50 99 GLY A O 1
ATOM 752 N N . LYS A 1 100 ? -14.125 -13.021 9.265 1.00 95.81 100 LYS A N 1
ATOM 753 C CA . LYS A 1 100 ? -13.830 -11.822 8.465 1.00 95.81 100 LYS A CA 1
ATOM 754 C C . LYS A 1 100 ? -12.463 -11.228 8.780 1.00 95.81 100 LYS A C 1
ATOM 756 O O . LYS A 1 100 ? -11.862 -10.636 7.898 1.00 95.81 100 LYS A O 1
ATOM 761 N N . PHE A 1 101 ? -12.002 -11.379 10.018 1.00 96.75 101 PHE A N 1
ATOM 762 C CA . PHE A 1 101 ? -10.671 -10.970 10.450 1.00 96.75 101 PHE A CA 1
ATOM 763 C C . PHE A 1 101 ? -9.924 -12.188 10.984 1.00 96.75 101 PHE A C 1
ATOM 765 O O . PHE A 1 101 ? -10.419 -12.882 11.872 1.00 96.75 101 PHE A O 1
ATOM 772 N N . LYS A 1 102 ? -8.745 -12.470 10.437 1.00 96.12 102 LYS A N 1
ATOM 773 C CA . LYS A 1 102 ? -7.892 -13.581 10.869 1.00 96.12 102 LYS A CA 1
ATOM 774 C C . LYS A 1 102 ? -6.469 -13.049 10.985 1.00 96.12 102 LYS A C 1
ATOM 776 O O . LYS A 1 102 ? -5.747 -13.099 9.990 1.00 96.12 102 LYS A O 1
ATOM 781 N N . PRO A 1 103 ? -6.078 -12.508 12.153 1.00 93.56 103 PRO A N 1
ATOM 782 C CA . PRO A 1 103 ? -4.742 -11.958 12.292 1.00 93.56 103 PRO A CA 1
ATOM 783 C C . PRO A 1 103 ? -3.699 -13.059 12.050 1.00 93.56 103 PRO A C 1
ATOM 785 O O . PRO A 1 103 ? -3.942 -14.220 12.405 1.00 93.56 103 PRO A O 1
ATOM 788 N N . PRO A 1 104 ? -2.539 -12.715 11.467 1.00 94.50 104 PRO A N 1
ATOM 789 C CA . PRO A 1 104 ? -1.416 -13.639 11.392 1.00 94.50 104 PRO A CA 1
ATOM 790 C C . PRO A 1 104 ? -0.925 -14.003 12.801 1.00 94.50 104 PRO A C 1
ATOM 792 O O . PRO A 1 104 ? -1.300 -13.374 13.792 1.00 94.50 104 PRO A O 1
ATOM 795 N N . ALA A 1 105 ? -0.062 -15.014 12.904 1.00 94.50 105 ALA A N 1
ATOM 796 C CA . ALA A 1 105 ? 0.649 -15.266 14.154 1.00 94.50 105 ALA A CA 1
ATOM 797 C C . ALA A 1 105 ? 1.535 -14.050 14.481 1.00 94.50 105 ALA A C 1
ATOM 799 O O . ALA A 1 105 ? 2.369 -13.661 13.664 1.00 94.50 105 ALA A O 1
ATOM 800 N N . LEU A 1 106 ? 1.321 -13.441 15.650 1.00 95.69 106 LEU A N 1
ATOM 801 C CA . LEU A 1 106 ? 2.044 -12.254 16.109 1.00 95.69 106 LEU A CA 1
ATOM 802 C C . LEU A 1 106 ? 2.902 -12.594 17.327 1.00 95.69 106 LEU A C 1
ATOM 804 O O . LEU A 1 106 ? 2.438 -13.264 18.252 1.00 95.69 106 LEU A O 1
ATOM 808 N N . GLU A 1 107 ? 4.138 -12.102 17.329 1.00 95.75 107 GLU A N 1
ATOM 809 C CA . GLU A 1 107 ? 5.036 -12.181 18.480 1.00 95.75 107 GLU A CA 1
ATOM 810 C C . GLU A 1 107 ? 4.750 -11.067 19.500 1.00 95.75 107 GLU A C 1
ATOM 812 O O . GLU A 1 107 ? 3.961 -10.148 19.265 1.00 95.75 107 GLU A O 1
ATOM 817 N N . ASN A 1 108 ? 5.411 -11.142 20.656 1.00 94.75 108 ASN A N 1
ATOM 818 C CA . ASN A 1 108 ? 5.348 -10.084 21.661 1.00 94.75 108 ASN A CA 1
ATOM 819 C C . ASN A 1 108 ? 5.815 -8.742 21.067 1.00 94.75 108 ASN A C 1
ATOM 821 O O . ASN A 1 108 ? 6.805 -8.678 20.337 1.00 94.75 108 ASN A O 1
ATOM 825 N N . ALA A 1 109 ? 5.103 -7.670 21.408 1.00 94.62 109 ALA A N 1
ATOM 826 C CA . ALA A 1 109 ? 5.308 -6.305 20.949 1.00 94.62 109 ALA A CA 1
ATOM 827 C C . ALA A 1 109 ? 5.094 -6.087 19.442 1.00 94.62 109 ALA A C 1
ATOM 829 O O . ALA A 1 109 ? 5.405 -5.001 18.942 1.00 94.62 109 ALA A O 1
ATOM 830 N N . TRP A 1 110 ? 4.558 -7.077 18.724 1.00 96.69 110 TRP A N 1
ATOM 831 C CA . TRP A 1 110 ? 4.119 -6.917 17.342 1.00 96.69 110 TRP A CA 1
ATOM 832 C C . TRP A 1 110 ? 2.670 -6.442 17.297 1.00 96.69 110 TRP A C 1
ATOM 834 O O . TRP A 1 110 ? 1.900 -6.610 18.241 1.00 96.69 110 TRP A O 1
ATOM 844 N N . GLY A 1 111 ? 2.278 -5.868 16.168 1.00 96.75 111 GLY A N 1
ATOM 845 C CA . GLY A 1 111 ? 0.886 -5.574 15.883 1.00 96.75 111 GLY A CA 1
ATOM 846 C C . GLY A 1 111 ? 0.616 -5.611 14.391 1.00 96.75 111 GLY A C 1
ATOM 847 O O . GLY A 1 111 ? 1.532 -5.623 13.569 1.00 96.75 111 GLY A O 1
ATOM 848 N N . VAL A 1 112 ? -0.663 -5.672 14.054 1.00 97.19 112 VAL A N 1
ATOM 849 C CA . VAL A 1 112 ? -1.168 -5.728 12.689 1.00 97.19 112 VAL A CA 1
ATOM 850 C C . VAL A 1 112 ? -2.228 -4.656 12.499 1.00 97.19 112 VAL A C 1
ATOM 852 O O . VAL A 1 112 ? -3.029 -4.379 13.396 1.00 97.19 112 VAL A O 1
ATOM 855 N N . VAL A 1 113 ? -2.222 -4.066 11.310 1.00 97.69 113 VAL A N 1
ATOM 856 C CA . VAL A 1 113 ? -3.242 -3.136 10.842 1.00 97.69 113 VAL A CA 1
ATOM 857 C C . VAL A 1 113 ? -3.874 -3.739 9.599 1.00 97.69 113 VAL A C 1
ATOM 859 O O . VAL A 1 113 ? -3.173 -4.026 8.631 1.00 97.69 113 VAL A O 1
ATOM 862 N N . GLU A 1 114 ? -5.188 -3.927 9.615 1.00 97.38 114 GLU A N 1
ATOM 863 C CA . GLU A 1 114 ? -5.921 -4.533 8.505 1.00 97.38 114 GLU A CA 1
ATOM 864 C C . GLU A 1 114 ? -7.204 -3.753 8.218 1.00 97.38 114 GLU A C 1
ATOM 866 O O . GLU A 1 114 ? -7.996 -3.484 9.121 1.00 97.38 114 GLU A O 1
ATOM 871 N N . ALA A 1 115 ? -7.429 -3.397 6.953 1.00 97.12 115 ALA A N 1
ATOM 872 C CA . ALA A 1 115 ? -8.726 -2.907 6.501 1.00 97.12 115 ALA A CA 1
ATOM 873 C C . ALA A 1 115 ? -9.620 -4.117 6.193 1.00 97.12 115 ALA A C 1
ATOM 875 O O . ALA A 1 115 ? -9.415 -4.812 5.201 1.00 97.12 115 ALA A O 1
ATOM 876 N N . VAL A 1 116 ? -10.597 -4.384 7.059 1.00 96.81 116 VAL A N 1
ATOM 877 C CA . VAL A 1 116 ? -11.523 -5.512 6.925 1.00 96.81 116 VAL A CA 1
ATOM 878 C C . VAL A 1 116 ? -12.730 -5.065 6.099 1.00 96.81 116 VAL A C 1
ATOM 880 O O . VAL A 1 116 ? -13.533 -4.260 6.591 1.00 96.81 116 VAL A O 1
ATOM 883 N N . PRO A 1 117 ? -12.911 -5.572 4.866 1.00 94.62 117 PRO A N 1
ATOM 884 C CA . PRO A 1 117 ? -13.994 -5.137 4.000 1.00 94.62 117 PRO A CA 1
ATOM 885 C C . PRO A 1 117 ? -15.352 -5.605 4.517 1.00 94.62 117 PRO A C 1
ATOM 887 O O . PRO A 1 117 ? -15.502 -6.731 5.001 1.00 94.62 117 PRO A O 1
ATOM 890 N N . LYS A 1 118 ? -16.374 -4.748 4.383 1.00 91.81 118 LYS A N 1
ATOM 891 C CA . LYS A 1 118 ? -17.759 -5.050 4.807 1.00 91.81 118 LYS A CA 1
ATOM 892 C C . LYS A 1 118 ? -17.819 -5.607 6.239 1.00 91.81 118 LYS A C 1
ATOM 894 O O . LYS A 1 118 ? -18.565 -6.555 6.517 1.00 91.81 118 LYS A O 1
ATOM 899 N N . ALA A 1 119 ? -17.001 -5.065 7.142 1.00 92.25 119 ALA A N 1
ATOM 900 C CA . ALA A 1 119 ? -16.894 -5.495 8.532 1.00 92.25 119 ALA A CA 1
ATOM 901 C C . ALA A 1 119 ? -18.258 -5.417 9.231 1.00 92.25 119 ALA A C 1
ATOM 903 O O . ALA A 1 119 ? -18.808 -6.447 9.645 1.00 92.25 119 ALA A O 1
ATOM 904 N N . PHE A 1 120 ? -18.855 -4.222 9.233 1.00 89.62 120 PHE A N 1
ATOM 905 C CA . PHE A 1 120 ? -20.182 -3.965 9.780 1.00 89.62 120 PHE A CA 1
ATOM 906 C C . PHE A 1 120 ? -21.067 -3.339 8.701 1.00 89.62 120 PHE A C 1
ATOM 908 O O . PHE A 1 120 ? -20.806 -2.247 8.203 1.00 89.62 120 PHE A O 1
ATOM 915 N N . ASN A 1 121 ? -22.131 -4.054 8.322 1.00 82.75 121 ASN A N 1
ATOM 916 C CA . ASN A 1 121 ? -23.000 -3.677 7.204 1.00 82.75 121 ASN A CA 1
ATOM 917 C C . ASN A 1 121 ? -22.216 -3.555 5.872 1.00 82.75 121 ASN A C 1
ATOM 919 O O . ASN A 1 121 ? -21.528 -4.500 5.487 1.00 82.75 121 ASN A O 1
ATOM 923 N N . LYS A 1 122 ? -22.334 -2.423 5.163 1.00 85.69 122 LYS A N 1
ATOM 924 C CA . LYS A 1 122 ? -21.617 -2.130 3.912 1.00 85.69 122 LYS A CA 1
ATOM 925 C C . LYS A 1 122 ? -20.275 -1.425 4.140 1.00 85.69 122 LYS A C 1
ATOM 927 O O . LYS A 1 122 ? -19.607 -1.132 3.161 1.00 85.69 122 LYS A O 1
ATOM 932 N N . SER A 1 123 ? -19.905 -1.130 5.389 1.00 91.12 123 SER A N 1
ATOM 933 C CA . SER A 1 123 ? -18.682 -0.387 5.692 1.00 91.12 123 SER A CA 1
ATOM 934 C C . SER A 1 123 ? -17.529 -1.321 6.032 1.00 91.12 123 SER A C 1
ATOM 936 O O . SER A 1 123 ? -17.681 -2.263 6.817 1.00 91.12 123 SER A O 1
ATOM 938 N N . SER A 1 124 ? -16.367 -1.026 5.468 1.00 95.38 124 SER A N 1
ATOM 939 C CA . SER A 1 124 ? -15.070 -1.524 5.904 1.00 95.38 124 SER A CA 1
ATOM 940 C C . SER A 1 124 ? -14.726 -0.950 7.281 1.00 95.38 124 SER A C 1
ATOM 942 O O . SER A 1 124 ? -15.240 0.104 7.665 1.00 95.38 124 SER A O 1
ATOM 944 N N . ALA A 1 125 ? -13.907 -1.670 8.044 1.00 96.44 125 ALA A N 1
ATOM 945 C CA . ALA A 1 125 ? -13.382 -1.236 9.338 1.00 96.44 125 ALA A CA 1
ATOM 946 C C . ALA A 1 125 ? -11.859 -1.346 9.335 1.00 96.44 125 ALA A C 1
ATOM 948 O O . ALA A 1 125 ? -11.321 -2.293 8.764 1.00 96.44 125 ALA A O 1
ATOM 949 N N . LEU A 1 126 ? -11.169 -0.424 10.004 1.00 97.94 126 LEU A N 1
ATOM 950 C CA . LEU A 1 126 ? -9.744 -0.579 10.273 1.00 97.94 126 LEU A CA 1
ATOM 951 C C . LEU A 1 126 ? -9.585 -1.347 11.583 1.00 97.94 126 LEU A C 1
ATOM 953 O O . LEU A 1 126 ? -10.021 -0.874 12.626 1.00 97.94 126 LEU A O 1
ATOM 957 N N . VAL A 1 127 ? -8.960 -2.516 11.549 1.00 98.12 127 VAL A N 1
ATOM 958 C CA . VAL A 1 127 ? -8.631 -3.290 12.746 1.00 98.12 127 VAL A CA 1
ATOM 959 C C . VAL A 1 127 ? -7.157 -3.101 13.064 1.00 98.12 127 VAL A C 1
ATOM 961 O O . VAL A 1 127 ? -6.295 -3.379 12.236 1.00 98.12 127 VAL A O 1
ATOM 964 N N . ILE A 1 128 ? -6.876 -2.639 14.277 1.00 98.00 128 ILE A N 1
ATOM 965 C CA . ILE A 1 128 ? -5.536 -2.509 14.839 1.00 98.00 128 ILE A CA 1
ATOM 966 C C . ILE A 1 128 ? -5.453 -3.522 15.974 1.00 98.00 128 ILE A C 1
ATOM 968 O O . ILE A 1 128 ? -6.102 -3.368 17.010 1.00 98.00 128 ILE A O 1
ATOM 972 N N . HIS A 1 129 ? -4.698 -4.593 15.768 1.00 96.94 129 HIS A N 1
ATOM 973 C CA . HIS A 1 129 ? -4.648 -5.725 16.685 1.00 96.94 129 HIS A CA 1
ATOM 974 C C . HIS A 1 129 ? -3.213 -6.036 17.100 1.00 96.94 129 HIS A C 1
ATOM 976 O O . HIS A 1 129 ? -2.292 -5.960 16.296 1.00 96.94 129 HIS A O 1
ATOM 982 N N . ALA A 1 130 ? -3.033 -6.418 18.358 1.00 96.12 130 ALA A N 1
ATOM 983 C CA . ALA A 1 130 ? -1.773 -6.892 18.908 1.00 96.12 130 ALA A CA 1
ATOM 984 C C . ALA A 1 130 ? -2.066 -7.909 20.025 1.00 96.12 130 ALA A C 1
ATOM 986 O O . ALA A 1 130 ? -3.130 -7.814 20.651 1.00 96.12 130 ALA A O 1
ATOM 987 N N . PRO A 1 131 ? -1.152 -8.859 20.296 1.00 93.69 131 PRO A N 1
ATOM 988 C CA . PRO A 1 131 ? -1.311 -9.823 21.382 1.00 93.69 131 PRO A CA 1
ATOM 989 C C . PRO A 1 131 ? -1.105 -9.195 22.770 1.00 93.69 131 PRO A C 1
ATOM 991 O O . PRO A 1 131 ? -1.548 -9.759 23.768 1.00 93.69 131 PRO A O 1
ATOM 994 N N . ASP A 1 132 ? -0.463 -8.026 22.846 1.00 93.31 132 ASP A N 1
ATOM 995 C CA . ASP A 1 132 ? -0.161 -7.319 24.088 1.00 93.31 132 ASP A CA 1
ATOM 996 C C . ASP A 1 132 ? -0.284 -5.789 23.943 1.00 93.31 132 ASP A C 1
ATOM 998 O O . ASP A 1 132 ? -0.324 -5.229 22.843 1.00 93.31 132 ASP A O 1
ATOM 1002 N N . ASN A 1 133 ? -0.339 -5.096 25.086 1.00 93.88 133 ASN A N 1
ATOM 1003 C CA . ASN A 1 133 ? -0.509 -3.642 25.133 1.00 93.88 133 ASN A CA 1
ATOM 1004 C C . ASN A 1 133 ? 0.684 -2.873 24.545 1.00 93.88 133 ASN A C 1
ATOM 1006 O O . ASN A 1 133 ? 0.490 -1.772 24.032 1.00 93.88 133 ASN A O 1
ATOM 1010 N N . LEU A 1 134 ? 1.904 -3.420 24.613 1.00 95.44 134 LEU A N 1
ATOM 1011 C CA . LEU A 1 134 ? 3.095 -2.763 24.075 1.00 95.44 134 LEU A CA 1
ATOM 1012 C C . LEU A 1 134 ? 3.069 -2.777 22.541 1.00 95.44 134 LEU A C 1
ATOM 1014 O O . LEU A 1 134 ? 3.353 -1.754 21.917 1.00 95.44 134 LEU A O 1
ATOM 1018 N N . GLY A 1 135 ? 2.688 -3.903 21.938 1.00 96.38 135 GLY A N 1
ATOM 1019 C CA . GLY A 1 135 ? 2.477 -4.021 20.497 1.00 96.38 135 GLY A CA 1
ATOM 1020 C C . GLY A 1 135 ? 1.368 -3.095 20.007 1.00 96.38 135 GLY A C 1
ATOM 1021 O O . GLY A 1 135 ? 1.551 -2.379 19.018 1.00 96.38 135 GLY A O 1
ATOM 1022 N N . LEU A 1 136 ? 0.255 -3.017 20.744 1.00 96.50 136 LEU A N 1
ATOM 1023 C CA . LEU A 1 136 ? -0.844 -2.106 20.415 1.00 96.50 136 LEU A CA 1
ATOM 1024 C C . LEU A 1 136 ? -0.401 -0.635 20.478 1.00 96.50 136 LEU A C 1
ATOM 1026 O O . LEU A 1 136 ? -0.664 0.122 19.546 1.00 96.50 136 LEU A O 1
ATOM 1030 N N . GLU A 1 137 ? 0.330 -0.244 21.525 1.00 96.69 137 GLU A N 1
ATOM 1031 C CA . GLU A 1 137 ? 0.851 1.120 21.706 1.00 96.69 137 GLU A CA 1
ATOM 1032 C C . GLU A 1 137 ? 1.784 1.532 20.565 1.00 96.69 137 GLU A C 1
ATOM 1034 O O . GLU A 1 137 ? 1.641 2.621 19.997 1.00 96.69 137 GLU A O 1
ATOM 1039 N N . LYS A 1 138 ? 2.728 0.656 20.203 1.00 96.31 138 LYS A N 1
ATOM 1040 C CA . LYS A 1 138 ? 3.662 0.895 19.097 1.00 96.31 138 LYS A CA 1
ATOM 1041 C C . LYS A 1 138 ? 2.936 1.000 17.762 1.00 96.31 138 LYS A C 1
ATOM 1043 O O . LYS A 1 138 ? 3.250 1.888 16.976 1.00 96.31 138 LYS A O 1
ATOM 1048 N N . THR A 1 139 ? 1.940 0.150 17.530 1.00 97.38 139 THR A N 1
ATOM 1049 C CA . THR A 1 139 ? 1.170 0.140 16.277 1.00 97.38 139 THR A CA 1
ATOM 1050 C C . THR A 1 139 ? 0.309 1.395 16.136 1.00 97.38 139 THR A C 1
ATOM 1052 O O . THR A 1 139 ? 0.294 2.020 15.077 1.00 97.38 139 THR A O 1
ATOM 1055 N N . LEU A 1 140 ? -0.357 1.820 17.214 1.00 97.44 140 LEU A N 1
ATOM 1056 C CA . LEU A 1 140 ? -1.107 3.077 17.242 1.00 97.44 140 LEU A CA 1
ATOM 1057 C C . LEU A 1 140 ? -0.191 4.285 17.027 1.00 97.44 140 LEU A C 1
ATOM 1059 O O . LEU A 1 140 ? -0.519 5.175 16.244 1.00 97.44 140 LEU A O 1
ATOM 1063 N N . SER A 1 141 ? 0.978 4.289 17.672 1.00 96.12 141 SER A N 1
ATOM 1064 C CA . SER A 1 141 ? 1.977 5.348 17.499 1.00 96.12 141 SER A CA 1
ATOM 1065 C C . SER A 1 141 ? 2.508 5.394 16.067 1.00 96.12 141 SER A C 1
ATOM 1067 O O . SER A 1 141 ? 2.592 6.475 15.495 1.00 96.12 141 SER A O 1
ATOM 1069 N N . PHE A 1 142 ? 2.795 4.242 15.456 1.00 96.50 142 PHE A N 1
ATOM 1070 C CA . PHE A 1 142 ? 3.194 4.149 14.050 1.00 96.50 142 PHE A CA 1
ATOM 1071 C C . PHE A 1 142 ? 2.117 4.717 13.118 1.00 96.50 142 PHE A C 1
ATOM 1073 O O . PHE A 1 142 ? 2.424 5.537 12.253 1.00 96.50 142 PHE A O 1
ATOM 1080 N N . LEU A 1 143 ? 0.846 4.350 13.315 1.00 96.38 143 LEU A N 1
ATOM 1081 C CA . LEU A 1 143 ? -0.250 4.892 12.509 1.00 96.38 143 LEU A CA 1
ATOM 1082 C C . LEU A 1 143 ? -0.416 6.405 12.688 1.00 96.38 143 LEU A C 1
ATOM 1084 O O . LEU A 1 143 ? -0.603 7.127 11.706 1.00 96.38 143 LEU A O 1
ATOM 1088 N N . GLY A 1 144 ? -0.318 6.891 13.926 1.00 95.12 144 GLY A N 1
ATOM 1089 C CA . GLY A 1 144 ? -0.417 8.311 14.256 1.00 95.12 144 GLY A CA 1
ATOM 1090 C C . GLY A 1 144 ? 0.738 9.144 13.693 1.00 95.12 144 GLY A C 1
ATOM 1091 O O . GLY A 1 144 ? 0.516 10.196 13.099 1.00 95.12 144 GLY A O 1
ATOM 1092 N N . LEU A 1 145 ? 1.971 8.657 13.811 1.00 94.75 145 LEU A N 1
ATOM 1093 C CA . LEU A 1 145 ? 3.172 9.457 13.561 1.00 94.75 145 LEU A CA 1
ATOM 1094 C C . LEU A 1 145 ? 3.830 9.180 12.208 1.00 94.75 145 LEU A C 1
ATOM 1096 O O . LEU A 1 145 ? 4.273 10.121 11.565 1.00 94.75 145 LEU A O 1
ATOM 1100 N N . THR A 1 146 ? 3.871 7.925 11.760 1.00 95.50 146 THR A N 1
ATOM 1101 C CA . THR A 1 146 ? 4.719 7.502 10.631 1.00 95.50 146 THR A CA 1
ATOM 1102 C C . THR A 1 146 ? 3.915 7.179 9.377 1.00 95.50 146 THR A C 1
ATOM 1104 O O . THR A 1 146 ? 4.231 7.669 8.299 1.00 95.50 146 THR A O 1
ATOM 1107 N N . PHE A 1 147 ? 2.844 6.397 9.497 1.00 95.44 147 PHE A N 1
ATOM 1108 C CA . PHE A 1 147 ? 2.029 5.973 8.355 1.00 95.44 147 PHE A CA 1
ATOM 1109 C C . PHE A 1 147 ? 1.513 7.189 7.540 1.00 95.44 147 PHE A C 1
ATOM 1111 O O . PHE A 1 147 ? 1.090 8.167 8.155 1.00 95.44 147 PHE A O 1
ATOM 1118 N N . PRO A 1 148 ? 1.512 7.209 6.192 1.00 94.25 148 PRO A N 1
ATOM 1119 C CA . PRO A 1 148 ? 1.689 6.097 5.253 1.00 94.25 148 PRO A CA 1
ATOM 1120 C C . PRO A 1 148 ? 3.143 5.767 4.889 1.00 94.25 148 PRO A C 1
ATOM 1122 O O . PRO A 1 148 ? 3.369 4.903 4.038 1.00 94.25 148 PRO A O 1
ATOM 1125 N N . PHE A 1 149 ? 4.118 6.433 5.507 1.00 95.81 149 PHE A N 1
ATOM 1126 C CA . PHE A 1 149 ? 5.534 6.112 5.346 1.00 95.81 149 PHE A CA 1
ATOM 1127 C C . PHE A 1 149 ? 5.886 4.819 6.087 1.00 95.81 149 PHE A C 1
ATOM 1129 O O . PHE A 1 149 ? 5.206 4.436 7.043 1.00 95.81 149 PHE A O 1
ATOM 1136 N N . PHE A 1 150 ? 6.945 4.137 5.648 1.00 94.12 150 PHE A N 1
ATOM 1137 C CA . PHE A 1 150 ? 7.375 2.885 6.281 1.00 94.12 150 PHE A CA 1
ATOM 1138 C C . PHE A 1 150 ? 8.242 3.097 7.528 1.00 94.12 150 PHE A C 1
ATOM 1140 O O . PHE A 1 150 ? 8.126 2.327 8.477 1.00 94.12 150 PHE A O 1
ATOM 1147 N N . GLU A 1 151 ? 9.077 4.139 7.546 1.00 92.50 151 GLU A N 1
ATOM 1148 C CA . GLU A 1 151 ? 10.076 4.348 8.608 1.00 92.50 151 GLU A CA 1
ATOM 1149 C C . GLU A 1 151 ? 9.978 5.738 9.245 1.00 92.50 151 GLU A C 1
ATOM 1151 O O . GLU A 1 151 ? 9.766 5.855 10.452 1.00 92.50 151 GLU A O 1
ATOM 1156 N N . GLU A 1 152 ? 10.072 6.800 8.438 1.00 92.00 152 GLU A N 1
ATOM 1157 C CA . GLU A 1 152 ? 10.090 8.185 8.917 1.00 92.00 152 GLU A CA 1
ATOM 1158 C C . GLU A 1 152 ? 9.087 9.063 8.166 1.00 92.00 152 GLU A C 1
ATOM 1160 O O . GLU A 1 152 ? 9.040 9.055 6.934 1.00 92.00 152 GLU A O 1
ATOM 1165 N N . TYR A 1 153 ? 8.343 9.886 8.910 1.00 90.69 153 TYR A N 1
ATOM 1166 C CA . TYR A 1 153 ? 7.484 10.926 8.346 1.00 90.69 153 TYR A CA 1
ATOM 1167 C C . TYR A 1 153 ? 8.337 12.099 7.849 1.00 90.69 153 TYR A C 1
ATOM 1169 O O . TYR A 1 153 ? 8.703 12.996 8.613 1.00 90.69 153 TYR A O 1
ATOM 1177 N N . ARG A 1 154 ? 8.704 12.059 6.567 1.00 92.62 154 ARG A N 1
ATOM 1178 C CA . ARG A 1 154 ? 9.480 13.102 5.893 1.00 92.62 154 ARG A CA 1
ATOM 1179 C C . ARG A 1 154 ? 9.196 13.079 4.397 1.00 92.62 154 ARG A C 1
ATOM 1181 O O . ARG A 1 154 ? 9.059 12.013 3.803 1.00 92.62 154 ARG A O 1
ATOM 1188 N N . ASP A 1 155 ? 9.181 14.257 3.786 1.00 88.06 155 ASP A N 1
ATOM 1189 C CA . ASP A 1 155 ? 9.103 14.382 2.334 1.00 88.06 155 ASP A CA 1
ATOM 1190 C C . ASP A 1 155 ? 10.229 13.592 1.652 1.00 88.06 155 ASP A C 1
ATOM 1192 O O . ASP A 1 155 ? 11.405 13.703 2.010 1.00 88.06 155 ASP A O 1
ATOM 1196 N N . GLY A 1 156 ? 9.852 12.782 0.663 1.00 90.75 156 GLY A N 1
ATOM 1197 C CA . GLY A 1 156 ? 10.764 11.906 -0.075 1.00 90.75 156 GLY A CA 1
ATOM 1198 C C . GLY A 1 156 ? 11.053 10.555 0.589 1.00 90.75 156 GLY A C 1
ATOM 1199 O O . GLY A 1 156 ? 11.699 9.720 -0.044 1.00 90.75 156 GLY A O 1
ATOM 1200 N N . SER A 1 157 ? 10.575 10.303 1.813 1.00 95.25 157 SER A N 1
ATOM 1201 C CA . SER A 1 157 ? 10.645 8.967 2.414 1.00 95.25 157 SER A CA 1
ATOM 1202 C C . SER A 1 157 ? 9.762 7.968 1.653 1.00 95.25 157 SER A C 1
ATOM 1204 O O . SER A 1 157 ? 8.665 8.337 1.228 1.00 95.25 157 SER A O 1
ATOM 1206 N N . PRO A 1 158 ? 10.174 6.691 1.535 1.00 96.00 158 PRO A N 1
ATOM 1207 C CA . PRO A 1 158 ? 9.337 5.650 0.951 1.00 96.00 158 PRO A CA 1
ATOM 1208 C C . PRO A 1 158 ? 8.019 5.453 1.712 1.00 96.00 158 PRO A C 1
ATOM 1210 O O . PRO A 1 158 ? 7.997 5.327 2.943 1.00 96.00 158 PRO A O 1
ATOM 1213 N N . GLN A 1 159 ? 6.922 5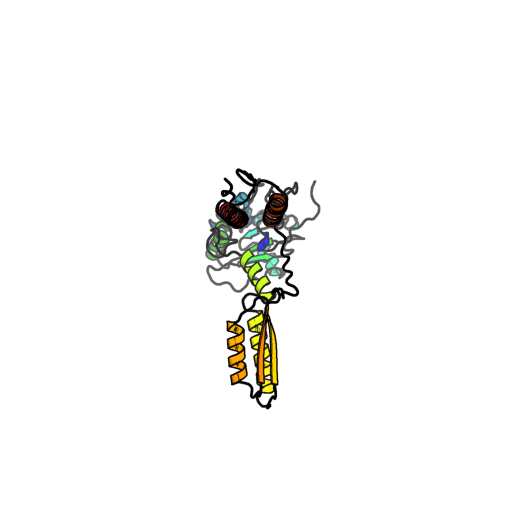.367 0.966 1.00 95.81 159 GLN A N 1
ATOM 1214 C CA . GLN A 1 159 ? 5.569 5.177 1.496 1.00 95.81 159 GLN A CA 1
ATOM 1215 C C . GLN A 1 159 ? 4.798 4.070 0.775 1.00 95.81 159 GLN A C 1
ATOM 1217 O O . GLN A 1 159 ? 5.177 3.585 -0.295 1.00 95.81 159 GLN A O 1
ATOM 1222 N N . LEU A 1 160 ? 3.657 3.688 1.352 1.00 95.31 160 LEU A N 1
ATOM 1223 C CA . LEU A 1 160 ? 2.803 2.618 0.833 1.00 95.31 160 LEU A CA 1
ATOM 1224 C C . LEU A 1 160 ? 2.367 2.839 -0.627 1.00 95.31 160 LEU A C 1
ATOM 1226 O O . LEU A 1 160 ? 2.291 1.891 -1.410 1.00 95.31 160 LEU A O 1
ATOM 1230 N N . GLN A 1 161 ? 2.125 4.093 -1.013 1.00 94.12 161 GLN A N 1
ATOM 1231 C CA . GLN A 1 161 ? 1.768 4.447 -2.386 1.00 94.12 161 GLN A CA 1
ATOM 1232 C C . GLN A 1 161 ? 2.916 4.182 -3.376 1.00 94.12 161 GLN A C 1
ATOM 1234 O O . GLN A 1 161 ? 2.652 3.801 -4.518 1.00 94.12 161 GLN A O 1
ATOM 1239 N N . ASP A 1 162 ? 4.173 4.333 -2.952 1.00 95.19 162 ASP A N 1
ATOM 1240 C CA . ASP A 1 162 ? 5.337 4.048 -3.796 1.00 95.19 162 ASP A CA 1
ATOM 1241 C C . ASP A 1 162 ? 5.477 2.544 -4.006 1.00 95.19 162 ASP A C 1
ATOM 1243 O O . ASP A 1 162 ? 5.664 2.095 -5.132 1.00 95.19 162 ASP A O 1
ATOM 1247 N N . ALA A 1 163 ? 5.278 1.748 -2.948 1.00 94.81 163 ALA A N 1
ATOM 1248 C CA . ALA A 1 163 ? 5.293 0.291 -3.049 1.00 94.81 163 ALA A CA 1
ATOM 1249 C C . ALA A 1 163 ? 4.245 -0.223 -4.049 1.00 94.81 163 ALA A C 1
ATOM 1251 O O . ALA A 1 163 ? 4.546 -1.096 -4.864 1.00 94.81 163 ALA A O 1
ATOM 1252 N N . ARG A 1 164 ? 3.035 0.358 -4.053 1.00 94.81 164 ARG A N 1
ATOM 1253 C CA . ARG A 1 164 ? 2.025 0.058 -5.077 1.00 94.81 164 ARG A CA 1
ATOM 1254 C C . ARG A 1 164 ? 2.525 0.397 -6.482 1.00 94.81 164 ARG A C 1
ATOM 1256 O O . ARG A 1 164 ? 2.388 -0.426 -7.384 1.00 94.81 164 ARG A O 1
ATOM 1263 N N . GLN A 1 165 ? 3.068 1.596 -6.686 1.00 94.69 165 GLN A N 1
ATOM 1264 C CA . GLN A 1 165 ? 3.549 2.020 -8.004 1.00 94.69 165 GLN A CA 1
ATOM 1265 C C . GLN A 1 165 ? 4.692 1.135 -8.506 1.00 94.69 165 GLN A C 1
ATOM 1267 O O . GLN A 1 165 ? 4.689 0.740 -9.671 1.00 94.69 165 GLN A O 1
ATOM 1272 N N . GLU A 1 166 ? 5.640 0.787 -7.638 1.00 94.75 166 GLU A N 1
ATOM 1273 C CA . GLU A 1 166 ? 6.752 -0.101 -7.974 1.00 94.75 166 GLU A CA 1
ATOM 1274 C C . GLU A 1 166 ? 6.274 -1.524 -8.275 1.00 94.75 166 GLU A C 1
ATOM 1276 O O . GLU A 1 166 ? 6.748 -2.137 -9.231 1.00 94.75 166 GLU A O 1
ATOM 1281 N N . PHE A 1 167 ? 5.275 -2.030 -7.547 1.00 94.25 167 PHE A N 1
ATOM 1282 C CA . PHE A 1 167 ? 4.652 -3.314 -7.860 1.00 94.25 167 PHE A CA 1
ATOM 1283 C C . PHE A 1 167 ? 3.936 -3.293 -9.220 1.00 94.25 167 PHE A C 1
ATOM 1285 O O . PHE A 1 167 ? 4.088 -4.213 -10.021 1.00 94.25 167 PHE A O 1
ATOM 1292 N N . GLU A 1 168 ? 3.205 -2.221 -9.540 1.00 94.56 168 GLU A N 1
ATOM 1293 C CA . GLU A 1 168 ? 2.581 -2.056 -10.859 1.00 94.56 168 GLU A CA 1
ATOM 1294 C C . GLU A 1 168 ? 3.624 -1.967 -11.987 1.00 94.56 168 GLU A C 1
ATOM 1296 O O . GLU A 1 168 ? 3.418 -2.539 -13.059 1.00 94.56 168 GLU A O 1
ATOM 1301 N N . ARG A 1 169 ? 4.747 -1.269 -11.765 1.00 93.44 169 ARG A N 1
ATOM 1302 C CA . ARG A 1 169 ? 5.877 -1.211 -12.711 1.00 93.44 169 ARG A CA 1
ATOM 1303 C C . ARG A 1 169 ? 6.496 -2.590 -12.913 1.00 93.44 169 ARG A C 1
ATOM 1305 O O . ARG A 1 169 ? 6.698 -3.000 -14.055 1.00 93.44 169 ARG A O 1
ATOM 1312 N N . PHE A 1 170 ? 6.713 -3.328 -11.828 1.00 93.56 170 PHE A N 1
ATOM 1313 C CA . PHE A 1 170 ? 7.194 -4.705 -11.868 1.00 93.56 170 PHE A CA 1
ATOM 1314 C C . PHE A 1 170 ? 6.259 -5.605 -12.692 1.00 93.56 170 PHE A C 1
ATOM 1316 O O . PHE A 1 170 ? 6.706 -6.299 -13.594 1.00 93.56 170 PHE A O 1
ATOM 1323 N N . LEU A 1 171 ? 4.941 -5.548 -12.485 1.00 92.81 171 LEU A N 1
ATOM 1324 C CA . LEU A 1 171 ? 4.001 -6.346 -13.287 1.00 92.81 171 LEU A CA 1
ATOM 1325 C C . LEU A 1 171 ? 3.962 -5.947 -14.772 1.00 92.81 171 LEU A C 1
ATOM 1327 O O . LEU A 1 171 ? 3.623 -6.768 -15.622 1.00 92.81 171 LEU A O 1
ATOM 1331 N N . LYS A 1 172 ? 4.323 -4.704 -15.102 1.00 90.69 172 LYS A N 1
ATOM 1332 C CA . LYS A 1 172 ? 4.442 -4.216 -16.487 1.00 90.69 172 LYS A CA 1
ATOM 1333 C C . LYS A 1 172 ? 5.745 -4.635 -17.176 1.00 90.69 172 LYS A C 1
ATOM 1335 O O . LYS A 1 172 ? 5.963 -4.247 -18.322 1.00 90.69 172 LYS A O 1
ATOM 1340 N N . GLY A 1 173 ? 6.607 -5.407 -16.516 1.00 90.62 173 GLY A N 1
ATOM 1341 C CA . GLY A 1 173 ? 7.894 -5.821 -17.070 1.00 90.62 173 GLY A CA 1
ATOM 1342 C C . GLY A 1 173 ? 9.045 -4.860 -16.746 1.00 90.62 173 GLY A C 1
ATOM 1343 O O . GLY A 1 173 ? 10.175 -5.106 -17.164 1.00 90.62 173 GLY A O 1
ATOM 1344 N N . GLU A 1 174 ? 8.794 -3.755 -16.036 1.00 91.44 174 GLU A N 1
ATOM 1345 C CA . GLU A 1 174 ? 9.835 -2.786 -15.686 1.00 91.44 174 GLU A CA 1
ATOM 1346 C C . GLU A 1 174 ? 10.701 -3.292 -14.514 1.00 91.44 174 GLU A C 1
ATOM 1348 O O . GLU A 1 174 ? 10.423 -4.328 -13.901 1.00 91.44 174 GLU A O 1
ATOM 1353 N N . ASN A 1 175 ? 11.772 -2.555 -14.200 1.00 88.06 175 ASN A N 1
ATOM 1354 C CA . ASN A 1 175 ? 12.675 -2.832 -13.075 1.00 88.06 175 ASN A CA 1
ATOM 1355 C C . ASN A 1 175 ? 13.276 -4.253 -13.061 1.00 88.06 175 ASN A C 1
ATOM 1357 O O . ASN A 1 175 ? 13.458 -4.838 -11.996 1.00 88.06 175 ASN A O 1
ATOM 1361 N N . GLY A 1 176 ? 13.593 -4.825 -14.226 1.00 90.69 176 GLY A N 1
ATOM 1362 C CA . GLY A 1 176 ? 14.250 -6.133 -14.306 1.00 90.69 176 GLY A CA 1
ATOM 1363 C C . GLY A 1 176 ? 13.301 -7.334 -14.343 1.00 90.69 176 GLY A C 1
ATOM 1364 O O . GLY A 1 176 ? 13.765 -8.468 -14.436 1.00 90.69 176 GLY A O 1
ATOM 1365 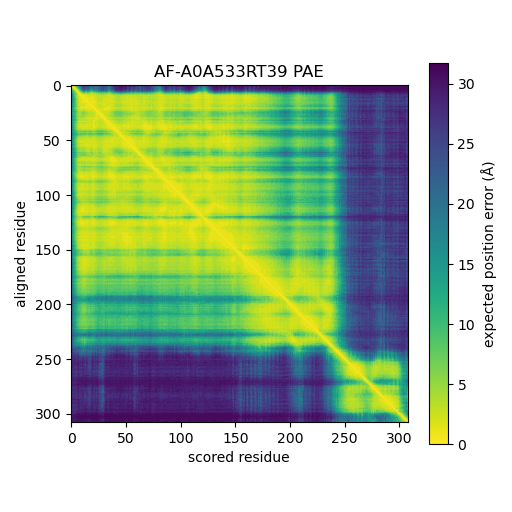N N . SER A 1 177 ? 11.985 -7.130 -14.257 1.00 93.31 177 SER A N 1
ATOM 1366 C CA . SER A 1 177 ? 11.013 -8.233 -14.248 1.00 93.31 177 SER A CA 1
ATOM 1367 C C . SER A 1 177 ? 10.863 -8.908 -15.614 1.00 93.31 177 SER A C 1
ATOM 1369 O O . SER A 1 177 ? 10.839 -10.139 -15.681 1.00 93.31 177 SER A O 1
ATOM 1371 N N . ALA A 1 178 ? 10.834 -8.138 -16.710 1.00 93.81 178 ALA A N 1
ATOM 1372 C CA . ALA A 1 178 ? 10.870 -8.697 -18.061 1.00 93.81 178 ALA A CA 1
ATOM 1373 C C . ALA A 1 178 ? 12.187 -9.445 -18.302 1.00 93.81 178 ALA A C 1
ATOM 1375 O O . ALA A 1 178 ? 12.176 -10.568 -18.802 1.00 93.81 178 ALA A O 1
ATOM 1376 N N . GLU A 1 179 ? 13.315 -8.865 -17.884 1.00 94.25 179 GLU A N 1
ATOM 1377 C CA . GLU A 1 179 ? 14.621 -9.517 -17.953 1.00 94.25 179 GLU A CA 1
ATOM 1378 C C . GLU A 1 179 ? 14.656 -10.847 -17.180 1.00 94.25 179 GLU A C 1
ATOM 1380 O O . GLU A 1 179 ? 15.168 -11.843 -17.693 1.00 94.25 179 GLU A O 1
ATOM 1385 N N . ALA A 1 180 ? 14.085 -10.899 -15.975 1.00 93.81 180 ALA A N 1
ATOM 1386 C CA . ALA A 1 180 ? 14.019 -12.124 -15.180 1.00 93.81 180 ALA A CA 1
ATOM 1387 C C . ALA A 1 180 ? 13.145 -13.199 -15.845 1.00 93.81 180 ALA A C 1
ATOM 1389 O O . ALA A 1 180 ? 13.521 -14.372 -15.883 1.00 93.81 180 ALA A O 1
ATOM 1390 N N . PHE A 1 181 ? 12.001 -12.801 -16.409 1.00 94.19 181 PHE A N 1
ATOM 1391 C CA . PHE A 1 181 ? 11.125 -13.705 -17.151 1.00 94.19 181 PHE A CA 1
ATOM 1392 C C . PHE A 1 181 ? 11.827 -14.293 -18.381 1.00 94.19 181 PHE A C 1
ATOM 1394 O O . PHE A 1 181 ? 11.807 -15.509 -18.586 1.00 94.19 181 PHE A O 1
ATOM 1401 N N . PHE A 1 182 ? 12.476 -13.448 -19.185 1.00 94.06 182 PHE A N 1
ATOM 1402 C CA . PHE A 1 182 ? 13.193 -13.900 -20.373 1.00 94.06 182 PHE A CA 1
ATOM 1403 C C . PHE A 1 182 ? 14.412 -14.757 -20.026 1.00 94.06 182 PHE A C 1
ATOM 1405 O O . PHE A 1 182 ? 14.645 -15.743 -20.718 1.00 94.06 182 PHE A O 1
ATOM 1412 N N . ASP A 1 183 ? 15.146 -14.461 -18.948 1.00 92.62 183 ASP A N 1
ATOM 1413 C CA . ASP A 1 183 ? 16.274 -15.301 -18.512 1.00 92.62 183 ASP A CA 1
ATOM 1414 C C . ASP A 1 183 ? 15.801 -16.704 -18.101 1.00 92.62 183 ASP A C 1
ATOM 1416 O O . ASP A 1 183 ? 16.413 -17.698 -18.494 1.00 92.62 183 ASP A O 1
ATOM 1420 N N . LEU A 1 184 ? 14.669 -16.806 -17.390 1.00 94.31 184 LEU A N 1
ATOM 1421 C CA . LEU A 1 184 ? 14.056 -18.097 -17.069 1.00 94.31 184 LEU A CA 1
ATOM 1422 C C . LEU A 1 184 ? 13.671 -18.864 -18.342 1.00 94.31 184 LEU A C 1
ATOM 1424 O O . LEU A 1 184 ? 14.041 -20.027 -18.493 1.00 94.31 184 LEU A O 1
ATOM 1428 N N . LYS A 1 185 ? 12.966 -18.212 -19.274 1.00 94.69 185 LYS A N 1
ATOM 1429 C CA . LYS A 1 185 ? 12.491 -18.852 -20.511 1.00 94.69 185 LYS A CA 1
ATOM 1430 C C . LYS A 1 185 ? 13.627 -19.270 -21.436 1.00 94.69 185 LYS A C 1
ATOM 1432 O O . LYS A 1 185 ? 13.587 -20.355 -22.004 1.00 94.69 185 LYS A O 1
ATOM 1437 N N . LEU A 1 186 ? 14.651 -18.435 -21.574 1.00 93.19 186 LEU A N 1
ATOM 1438 C CA . LEU A 1 186 ? 15.817 -18.760 -22.388 1.00 93.19 186 LEU A CA 1
ATOM 1439 C C . LEU A 1 186 ? 16.628 -19.899 -21.786 1.00 93.19 186 LEU A C 1
ATOM 1441 O O . LEU A 1 186 ? 17.180 -20.690 -22.540 1.00 93.19 186 LEU A O 1
ATOM 1445 N N . ARG A 1 187 ? 16.669 -20.024 -20.456 1.00 91.00 187 ARG A N 1
ATOM 1446 C CA . ARG A 1 187 ? 17.297 -21.173 -19.799 1.00 91.00 187 ARG A CA 1
ATOM 1447 C C . ARG A 1 187 ? 16.561 -22.473 -20.105 1.00 91.00 187 ARG A C 1
ATOM 1449 O O . ARG A 1 187 ? 17.213 -23.443 -20.460 1.00 91.00 187 ARG A O 1
ATOM 1456 N N . GLU A 1 188 ? 15.231 -22.479 -20.007 1.00 93.62 188 GLU A N 1
ATOM 1457 C CA . GLU A 1 188 ? 14.408 -23.641 -20.379 1.00 93.62 188 GLU A CA 1
ATOM 1458 C C . GLU A 1 188 ? 14.663 -24.050 -21.840 1.00 93.62 188 GLU A C 1
ATOM 1460 O O . GLU A 1 188 ? 14.985 -25.201 -22.116 1.00 93.62 188 GLU A O 1
ATOM 1465 N N . ILE A 1 189 ? 14.626 -23.084 -22.766 1.00 92.75 189 ILE A N 1
ATOM 1466 C CA . ILE A 1 189 ? 14.886 -23.329 -24.193 1.00 92.75 189 ILE A CA 1
ATOM 1467 C C . ILE A 1 189 ? 16.317 -23.829 -24.427 1.00 92.75 189 ILE A C 1
ATOM 1469 O O . ILE A 1 189 ? 16.529 -24.723 -25.242 1.00 92.75 189 ILE A O 1
ATOM 1473 N N . ALA A 1 190 ? 17.308 -23.255 -23.742 1.00 90.19 190 ALA A N 1
ATOM 1474 C CA . ALA A 1 190 ? 18.698 -23.658 -23.909 1.00 90.19 190 ALA A CA 1
ATOM 1475 C C . ALA A 1 190 ? 18.929 -25.100 -23.437 1.00 90.19 190 ALA A C 1
ATOM 1477 O O . ALA A 1 190 ? 19.611 -25.856 -24.123 1.00 90.19 190 ALA A O 1
ATOM 1478 N N . GLU A 1 191 ? 18.324 -25.504 -22.317 1.00 91.00 191 GLU A N 1
ATOM 1479 C CA . GLU A 1 191 ? 18.403 -26.883 -21.823 1.00 91.00 191 GLU A CA 1
ATOM 1480 C C . GLU A 1 191 ? 17.790 -27.893 -22.804 1.00 91.00 191 GLU A C 1
ATOM 1482 O O . GLU A 1 191 ? 18.375 -28.953 -23.023 1.00 91.00 191 GLU A O 1
ATOM 1487 N N . ASP A 1 192 ? 16.675 -27.546 -23.452 1.00 90.69 192 ASP A N 1
ATOM 1488 C CA . ASP A 1 192 ? 16.015 -28.397 -24.455 1.00 90.69 192 ASP A CA 1
ATOM 1489 C C . ASP A 1 192 ? 16.809 -28.523 -25.773 1.00 90.69 192 ASP A C 1
ATOM 1491 O O . ASP A 1 192 ? 16.574 -29.434 -26.579 1.00 90.69 192 ASP A O 1
ATOM 1495 N N . LEU A 1 193 ? 17.724 -27.584 -26.031 1.00 90.38 193 LEU A N 1
ATOM 1496 C CA . LEU A 1 193 ? 18.479 -27.485 -27.282 1.00 90.38 193 LEU A CA 1
ATOM 1497 C C . LEU A 1 193 ? 19.967 -27.822 -27.141 1.00 90.38 193 LEU A C 1
ATOM 1499 O O . LEU A 1 193 ? 20.622 -27.995 -28.164 1.00 90.38 193 LEU A O 1
ATOM 1503 N N . LYS A 1 194 ? 20.501 -27.963 -25.923 1.00 84.81 194 LYS A N 1
ATOM 1504 C CA . LYS A 1 194 ? 21.943 -28.151 -25.667 1.00 84.81 194 LYS A CA 1
ATOM 1505 C C . LYS A 1 194 ? 22.573 -29.354 -26.380 1.00 84.81 194 LYS A C 1
ATOM 1507 O O . LYS A 1 194 ? 23.753 -29.320 -26.701 1.00 84.81 194 LYS A O 1
ATOM 1512 N N . GLU A 1 195 ? 21.800 -30.414 -26.623 1.00 85.19 195 GLU A N 1
ATOM 1513 C CA . GLU A 1 195 ? 22.277 -31.646 -27.277 1.00 85.19 195 GLU A CA 1
ATOM 1514 C C . GLU A 1 195 ? 22.104 -31.624 -28.804 1.00 85.19 195 GLU A C 1
ATOM 1516 O O . GLU A 1 195 ? 22.377 -32.620 -29.473 1.00 85.19 195 GLU A O 1
ATOM 1521 N N . LYS A 1 196 ? 21.612 -30.517 -29.371 1.00 86.75 196 LYS A N 1
ATOM 1522 C CA . LYS A 1 196 ? 21.368 -30.373 -30.808 1.00 86.75 196 LYS A CA 1
ATOM 1523 C C . LYS A 1 196 ? 22.406 -29.446 -31.423 1.00 86.75 196 LYS A C 1
ATOM 1525 O O . LYS A 1 196 ? 22.616 -28.340 -30.932 1.00 86.75 196 LYS A O 1
ATOM 1530 N N . ASP A 1 197 ? 22.965 -29.860 -32.553 1.00 85.62 197 ASP A N 1
ATOM 1531 C CA . ASP A 1 197 ? 23.767 -28.980 -33.398 1.00 85.62 197 ASP A CA 1
ATOM 1532 C C . ASP A 1 197 ? 22.836 -28.060 -34.194 1.00 85.62 197 ASP A C 1
ATOM 1534 O O . ASP A 1 197 ? 22.020 -28.513 -35.003 1.00 85.62 197 ASP A O 1
ATOM 1538 N N . LEU A 1 198 ? 22.927 -26.757 -33.938 1.00 88.00 198 LEU A N 1
ATOM 1539 C CA . LEU A 1 198 ? 22.090 -25.747 -34.580 1.00 88.00 198 LEU A CA 1
ATOM 1540 C C . LEU A 1 198 ? 22.885 -25.020 -35.670 1.00 88.00 198 LEU A C 1
ATOM 1542 O O . LEU A 1 198 ? 24.000 -24.556 -35.442 1.00 88.00 198 LEU A O 1
ATOM 1546 N N . GLU A 1 199 ? 22.294 -24.825 -36.849 1.00 88.44 199 GLU A N 1
ATOM 1547 C CA . GLU A 1 199 ? 22.895 -23.940 -37.858 1.00 88.44 199 GLU A CA 1
ATOM 1548 C C . GLU A 1 199 ? 22.853 -22.481 -37.386 1.00 88.44 199 GLU A C 1
ATOM 1550 O O . GLU A 1 199 ? 23.862 -21.776 -37.423 1.00 88.44 199 GLU A O 1
ATOM 1555 N N . THR A 1 200 ? 21.698 -22.039 -36.877 1.00 89.25 200 THR A N 1
ATOM 1556 C CA . THR A 1 200 ? 21.488 -20.672 -36.386 1.00 89.25 200 THR A CA 1
ATOM 1557 C C . THR A 1 200 ? 20.524 -20.624 -35.204 1.00 89.25 200 THR A C 1
ATOM 1559 O O . THR A 1 200 ? 19.494 -21.299 -35.223 1.00 89.25 200 THR A O 1
ATOM 1562 N N . PHE A 1 201 ? 20.801 -19.760 -34.227 1.00 89.94 201 PHE A N 1
ATOM 1563 C CA . PHE A 1 201 ? 19.895 -19.416 -33.131 1.00 89.94 201 PHE A CA 1
ATOM 1564 C C . PHE A 1 201 ? 19.743 -17.891 -33.022 1.00 89.94 201 PHE A C 1
ATOM 1566 O O . PHE A 1 201 ? 20.723 -17.172 -32.818 1.00 89.94 201 PHE A O 1
ATOM 1573 N N . GLU A 1 202 ? 18.511 -17.390 -33.135 1.00 91.88 202 GLU A N 1
ATOM 1574 C CA . GLU A 1 202 ? 18.205 -15.961 -33.011 1.00 91.88 202 GLU A CA 1
ATOM 1575 C C . GLU A 1 202 ? 17.168 -15.712 -31.909 1.00 91.88 202 GLU A C 1
ATOM 1577 O O . GLU A 1 202 ? 16.057 -16.241 -31.952 1.00 91.88 202 GLU A O 1
ATOM 1582 N N . ALA A 1 203 ? 17.515 -14.857 -30.945 1.00 91.25 203 ALA A N 1
ATOM 1583 C CA . ALA A 1 203 ? 16.611 -14.387 -29.902 1.00 91.25 203 ALA A CA 1
ATOM 1584 C C . ALA A 1 203 ? 16.318 -12.893 -30.082 1.00 91.25 203 ALA A C 1
ATOM 1586 O O . ALA A 1 203 ? 17.199 -12.046 -29.938 1.00 91.25 203 ALA A O 1
ATOM 1587 N N . ASN A 1 204 ? 15.055 -12.573 -30.363 1.00 92.06 204 ASN A N 1
ATOM 1588 C CA . ASN A 1 204 ? 14.555 -11.204 -30.460 1.00 92.06 204 ASN A CA 1
ATOM 1589 C C . ASN A 1 204 ? 13.780 -10.856 -29.186 1.00 92.06 204 ASN A C 1
ATOM 1591 O O . ASN A 1 204 ? 12.662 -11.326 -28.983 1.00 92.06 204 ASN A O 1
ATOM 1595 N N . LEU A 1 205 ? 14.386 -10.045 -28.321 1.00 91.81 205 LEU A N 1
ATOM 1596 C CA . LEU A 1 205 ? 13.856 -9.703 -27.005 1.00 91.81 205 LEU A CA 1
ATOM 1597 C C . LEU A 1 205 ? 13.409 -8.237 -26.976 1.00 91.81 205 LEU A C 1
ATOM 1599 O O . LEU A 1 205 ? 14.165 -7.322 -27.316 1.00 91.81 205 LEU A O 1
ATOM 1603 N N . ILE A 1 206 ? 12.167 -8.013 -26.550 1.00 90.50 206 ILE A N 1
ATOM 1604 C CA . ILE A 1 206 ? 11.586 -6.676 -26.406 1.00 90.50 206 ILE A CA 1
ATOM 1605 C C . ILE A 1 206 ? 11.454 -6.379 -24.918 1.00 90.50 206 ILE A C 1
ATOM 1607 O O . ILE A 1 206 ? 10.674 -7.023 -24.219 1.00 90.50 206 ILE A O 1
ATOM 1611 N N . LEU A 1 207 ? 12.213 -5.397 -24.440 1.00 91.44 207 LEU A N 1
ATOM 1612 C CA . LEU A 1 207 ? 12.186 -4.950 -23.049 1.00 91.44 207 LEU A CA 1
ATOM 1613 C C . LEU A 1 207 ? 11.438 -3.617 -22.929 1.00 91.44 207 LEU A C 1
ATOM 1615 O O . LEU A 1 207 ? 11.451 -2.822 -23.873 1.00 91.44 207 LEU A O 1
ATOM 1619 N N . PRO A 1 208 ? 10.843 -3.286 -21.770 1.00 89.56 208 PRO A N 1
ATOM 1620 C CA . PRO A 1 208 ? 10.245 -1.963 -21.566 1.00 89.56 208 PRO A CA 1
ATOM 1621 C C . PRO A 1 208 ? 11.242 -0.810 -21.736 1.00 89.56 208 PRO A C 1
ATOM 1623 O O . PRO A 1 208 ? 10.875 0.268 -22.212 1.00 89.56 208 PRO A O 1
ATOM 1626 N N . ARG A 1 209 ? 12.516 -1.045 -21.393 1.00 87.62 209 ARG A N 1
ATOM 1627 C CA . ARG A 1 209 ? 13.651 -0.159 -21.676 1.00 87.62 209 ARG A CA 1
ATOM 1628 C C . ARG A 1 209 ? 14.818 -0.971 -22.219 1.00 87.62 209 ARG A C 1
ATOM 1630 O O . ARG A 1 209 ? 15.043 -2.096 -21.790 1.00 87.62 209 ARG A O 1
ATOM 1637 N N . GLU A 1 210 ? 15.565 -0.389 -23.150 1.00 87.06 210 GLU A N 1
ATOM 1638 C CA . GLU A 1 210 ? 16.759 -1.032 -23.697 1.00 87.06 210 GLU A CA 1
ATOM 1639 C C . GLU A 1 210 ? 17.817 -1.225 -22.598 1.00 87.06 210 GLU A C 1
ATOM 1641 O O . GLU A 1 210 ? 18.158 -0.286 -21.877 1.00 87.06 210 GLU A O 1
ATOM 1646 N N . ASN A 1 211 ? 18.352 -2.443 -22.487 1.00 89.44 211 ASN A N 1
ATOM 1647 C CA . ASN A 1 211 ? 19.358 -2.802 -21.492 1.00 89.44 211 ASN A CA 1
ATOM 1648 C C . ASN A 1 211 ? 20.502 -3.593 -22.142 1.00 89.44 211 ASN A C 1
ATOM 1650 O O . ASN A 1 211 ? 20.501 -4.823 -22.177 1.00 89.44 211 ASN A O 1
ATOM 1654 N N . LYS A 1 212 ? 21.500 -2.876 -22.668 1.00 89.94 212 LYS A N 1
ATOM 1655 C CA . LYS A 1 212 ? 22.618 -3.478 -23.420 1.00 89.94 212 LYS A CA 1
ATOM 1656 C C . LYS A 1 212 ? 23.415 -4.495 -22.601 1.00 89.94 212 LYS A C 1
ATOM 1658 O O . LYS A 1 212 ? 23.728 -5.568 -23.104 1.00 89.94 212 LYS A O 1
ATOM 1663 N N . LYS A 1 213 ? 23.660 -4.200 -21.318 1.00 91.56 213 LYS A N 1
ATOM 1664 C CA . LYS A 1 213 ? 24.396 -5.093 -20.406 1.00 91.56 213 LYS A CA 1
ATOM 1665 C C . LYS A 1 213 ? 23.705 -6.446 -20.247 1.00 91.56 213 LYS A C 1
ATOM 1667 O O . LYS A 1 213 ? 24.374 -7.473 -20.197 1.00 91.56 213 LYS A O 1
ATOM 1672 N N . TYR A 1 214 ? 22.375 -6.449 -20.179 1.00 92.25 214 TYR A N 1
ATOM 1673 C CA . TYR A 1 214 ? 21.595 -7.681 -20.127 1.00 92.25 214 TYR A CA 1
ATOM 1674 C C . TYR A 1 214 ? 21.721 -8.492 -21.426 1.00 92.25 214 TYR A C 1
ATOM 1676 O O . TYR A 1 214 ? 21.931 -9.701 -21.371 1.00 92.25 214 TYR A O 1
ATOM 1684 N N . GLY A 1 215 ? 21.684 -7.831 -22.587 1.00 91.12 215 GLY A N 1
ATOM 1685 C CA . GLY A 1 215 ? 21.869 -8.495 -23.884 1.00 91.12 215 GLY A CA 1
ATOM 1686 C C . GLY A 1 215 ? 23.229 -9.153 -24.024 1.00 91.12 215 GLY A C 1
ATOM 1687 O O . GLY A 1 215 ? 23.305 -10.323 -24.379 1.00 91.12 215 GLY A O 1
ATOM 1688 N N . GLU A 1 216 ? 24.289 -8.430 -23.664 1.00 91.69 216 GLU A N 1
ATOM 1689 C CA . GLU A 1 216 ? 25.655 -8.961 -23.646 1.00 91.69 216 GLU A CA 1
ATOM 1690 C C . GLU A 1 216 ? 25.787 -10.166 -22.703 1.00 91.69 216 GLU A C 1
ATOM 1692 O O . GLU A 1 216 ? 26.460 -11.144 -23.030 1.00 91.69 216 GLU A O 1
ATOM 1697 N N . ALA A 1 217 ? 25.140 -10.117 -21.534 1.00 92.00 217 ALA A N 1
ATOM 1698 C CA . ALA A 1 217 ? 25.159 -11.215 -20.573 1.00 92.00 217 ALA A CA 1
ATOM 1699 C C . ALA A 1 217 ? 24.431 -12.460 -21.102 1.00 92.00 217 ALA A C 1
ATOM 1701 O O . ALA A 1 217 ? 24.944 -13.571 -20.959 1.00 92.00 217 ALA A O 1
ATOM 1702 N N . ILE A 1 218 ? 23.268 -12.288 -21.737 1.00 92.69 218 ILE A N 1
ATOM 1703 C CA . ILE A 1 218 ? 22.528 -13.398 -22.347 1.00 92.69 218 ILE A CA 1
ATOM 1704 C C . ILE A 1 218 ? 23.270 -13.976 -23.537 1.00 92.69 218 ILE A C 1
ATOM 1706 O O . ILE A 1 218 ? 23.347 -15.195 -23.654 1.00 92.69 218 ILE A O 1
ATOM 1710 N N . GLN A 1 219 ? 23.843 -13.129 -24.387 1.00 92.00 219 GLN A N 1
ATOM 1711 C CA . GLN A 1 219 ? 24.614 -13.588 -25.530 1.00 92.00 219 GLN A CA 1
ATOM 1712 C C . GLN A 1 219 ? 25.769 -14.489 -25.077 1.00 92.00 219 GLN A C 1
ATOM 1714 O O . GLN A 1 219 ? 25.836 -15.640 -25.499 1.00 92.00 219 GLN A O 1
ATOM 1719 N N . LYS A 1 220 ? 26.585 -14.027 -24.119 1.00 91.69 220 LYS A N 1
ATOM 1720 C CA . LYS A 1 220 ? 27.671 -14.835 -23.538 1.00 91.69 220 LYS A CA 1
ATOM 1721 C C . LYS A 1 220 ? 27.172 -16.144 -22.927 1.00 91.69 220 LYS A C 1
ATOM 1723 O O . LYS A 1 220 ? 27.823 -17.177 -23.049 1.00 91.69 220 LYS A O 1
ATOM 1728 N N . ARG A 1 221 ? 26.020 -16.113 -22.247 1.00 89.81 221 ARG A N 1
ATOM 1729 C CA . ARG A 1 221 ? 25.429 -17.309 -21.635 1.00 89.81 221 ARG A CA 1
ATOM 1730 C C . ARG A 1 221 ? 25.012 -18.326 -22.699 1.00 89.81 221 ARG A C 1
ATOM 1732 O O . ARG A 1 221 ? 25.349 -19.498 -22.568 1.00 89.81 221 ARG A O 1
ATOM 1739 N N . LEU A 1 222 ? 24.296 -17.897 -23.733 1.00 90.25 222 LEU A N 1
ATOM 1740 C CA . LEU A 1 222 ? 23.828 -18.794 -24.788 1.00 90.25 222 LEU A CA 1
ATOM 1741 C C . LEU A 1 222 ? 24.993 -19.347 -25.620 1.00 90.25 222 LEU A C 1
ATOM 1743 O O . LEU A 1 222 ? 24.977 -20.529 -25.933 1.00 90.25 222 LEU A O 1
ATOM 1747 N N . GLU A 1 223 ? 26.037 -18.552 -25.878 1.00 89.88 223 GLU A N 1
ATOM 1748 C CA . GLU A 1 223 ? 27.283 -19.022 -26.511 1.00 89.88 223 GLU A CA 1
ATOM 1749 C C . GLU A 1 223 ? 27.967 -20.133 -25.701 1.00 89.88 223 GLU A C 1
ATOM 1751 O O . GLU A 1 223 ? 28.580 -21.027 -26.275 1.00 89.88 223 GLU A O 1
ATOM 1756 N N . SER A 1 224 ? 27.852 -20.106 -24.367 1.00 87.94 224 SER A N 1
ATOM 1757 C CA . SER A 1 224 ? 28.417 -21.156 -23.509 1.00 87.94 224 SER A CA 1
ATOM 1758 C C . SER A 1 224 ? 27.549 -22.413 -23.386 1.00 87.94 224 SER A C 1
ATOM 1760 O O . SER A 1 224 ? 28.054 -23.445 -22.952 1.00 87.94 224 SER A O 1
ATOM 1762 N N . LEU A 1 225 ? 26.255 -22.328 -23.716 1.00 87.25 225 LEU A N 1
ATOM 1763 C CA . LEU A 1 225 ? 25.286 -23.416 -23.524 1.00 87.25 225 LEU A CA 1
ATOM 1764 C C . LEU A 1 225 ? 24.868 -24.107 -24.827 1.00 87.25 225 LEU A C 1
ATOM 1766 O O . LEU A 1 225 ? 24.463 -25.264 -24.782 1.00 87.25 225 LEU A O 1
ATOM 1770 N N . LEU A 1 226 ? 24.918 -23.408 -25.963 1.00 88.00 226 LEU A N 1
ATOM 1771 C CA . LEU A 1 226 ? 24.419 -23.895 -27.247 1.00 88.00 226 LEU A CA 1
ATOM 1772 C C . LEU A 1 226 ? 25.551 -24.066 -28.259 1.00 88.00 226 LEU A C 1
ATOM 1774 O O . LEU A 1 226 ? 26.384 -23.180 -28.442 1.00 88.00 226 LEU A O 1
ATOM 1778 N N . HIS A 1 227 ? 25.512 -25.174 -28.995 1.00 84.12 227 HIS A N 1
ATOM 1779 C CA . HIS A 1 227 ? 26.373 -25.413 -30.148 1.00 84.12 227 HIS A CA 1
ATOM 1780 C C . HIS A 1 227 ? 25.678 -24.901 -31.418 1.00 84.12 227 HIS A C 1
ATOM 1782 O O . HIS A 1 227 ? 24.961 -25.637 -32.093 1.00 84.12 227 HIS A O 1
ATOM 1788 N N . ALA A 1 228 ? 25.849 -23.608 -31.715 1.00 82.19 228 ALA A N 1
ATOM 1789 C CA . ALA A 1 228 ? 25.248 -22.957 -32.880 1.00 82.19 228 ALA A CA 1
ATOM 1790 C C . ALA A 1 228 ? 26.302 -22.357 -33.824 1.00 82.19 228 ALA A C 1
ATOM 1792 O O . ALA A 1 228 ? 27.204 -21.650 -33.376 1.00 82.19 228 ALA A O 1
ATOM 1793 N N . GLY A 1 229 ? 26.159 -22.586 -35.136 1.00 75.44 229 GLY A N 1
ATOM 1794 C CA . GLY A 1 229 ? 27.024 -21.993 -36.169 1.00 75.44 229 GLY A CA 1
ATOM 1795 C C . GLY A 1 229 ? 26.898 -20.466 -36.278 1.00 75.44 229 GLY A C 1
ATOM 1796 O O . GLY A 1 229 ? 27.862 -19.782 -36.622 1.00 75.44 229 GLY A O 1
ATOM 1797 N N . GLY A 1 230 ? 25.730 -19.921 -35.926 1.00 85.19 230 GLY A N 1
ATOM 1798 C CA . GLY A 1 230 ? 25.496 -18.489 -35.759 1.00 85.19 230 GLY A CA 1
ATOM 1799 C C . GLY A 1 230 ? 24.534 -18.203 -34.608 1.00 85.19 230 GLY A C 1
ATOM 1800 O O . GLY A 1 230 ? 23.446 -18.775 -34.552 1.00 85.19 230 GLY A O 1
ATOM 1801 N N . LEU A 1 231 ? 24.916 -17.298 -33.705 1.00 87.44 231 LEU A N 1
ATOM 1802 C CA . LEU A 1 231 ? 24.103 -16.896 -32.558 1.00 87.44 231 LEU A CA 1
ATOM 1803 C C . LEU A 1 231 ? 23.906 -15.381 -32.543 1.00 87.44 231 LEU A C 1
ATOM 1805 O O . LEU A 1 231 ? 24.873 -14.623 -32.599 1.00 87.44 231 LEU A O 1
ATOM 1809 N N . ALA A 1 232 ? 22.652 -14.938 -32.461 1.00 89.38 232 ALA A N 1
ATOM 1810 C CA . ALA A 1 232 ? 22.314 -13.520 -32.416 1.00 89.38 232 ALA A CA 1
ATOM 1811 C C . ALA A 1 232 ? 21.254 -13.227 -31.351 1.00 89.38 232 ALA A C 1
ATOM 1813 O O . ALA A 1 232 ? 20.169 -13.807 -31.356 1.00 89.38 232 ALA A O 1
ATOM 1814 N N . VAL A 1 233 ? 21.544 -12.272 -30.466 1.00 89.88 233 VAL A N 1
ATOM 1815 C CA . VAL A 1 233 ? 20.586 -11.748 -29.486 1.00 89.88 233 VAL A CA 1
ATOM 1816 C C . VAL A 1 233 ? 20.337 -10.282 -29.805 1.00 89.88 233 VAL A C 1
ATOM 1818 O O . VAL A 1 233 ? 21.233 -9.448 -29.688 1.00 89.88 233 VAL A O 1
ATOM 1821 N N . LYS A 1 234 ? 19.116 -9.953 -30.226 1.00 89.94 234 LYS A N 1
ATOM 1822 C CA . LYS A 1 234 ? 18.706 -8.579 -30.524 1.00 89.94 234 LYS A CA 1
ATOM 1823 C C . LYS A 1 234 ? 17.788 -8.081 -29.422 1.00 89.94 234 LYS A C 1
ATOM 1825 O O . LYS A 1 234 ? 16.741 -8.671 -29.159 1.00 89.94 234 LYS A O 1
ATOM 1830 N N . LEU A 1 235 ? 18.176 -6.971 -28.803 1.00 89.12 235 LEU A N 1
ATOM 1831 C CA . LEU A 1 235 ? 17.355 -6.259 -27.834 1.00 89.12 235 LEU A CA 1
ATOM 1832 C C . LEU A 1 235 ? 16.756 -5.007 -28.455 1.00 89.12 235 LEU A C 1
ATOM 1834 O O . LEU A 1 235 ? 17.439 -4.262 -29.153 1.00 89.12 235 LEU A O 1
ATOM 1838 N N . SER A 1 236 ? 15.490 -4.751 -28.148 1.00 86.06 236 SER A N 1
ATOM 1839 C CA . SER A 1 236 ? 14.827 -3.498 -28.502 1.00 86.06 236 SER A CA 1
ATOM 1840 C C . SER A 1 236 ? 13.950 -2.997 -27.359 1.00 86.06 236 SER A C 1
ATOM 1842 O O . SER A 1 236 ? 13.385 -3.785 -26.598 1.00 86.06 236 SER A O 1
ATOM 1844 N N . GLY A 1 237 ? 13.863 -1.674 -27.211 1.00 84.12 237 GLY A N 1
ATOM 1845 C CA . GLY A 1 237 ? 12.967 -1.044 -26.249 1.00 84.12 237 GLY A CA 1
ATOM 1846 C C . GLY A 1 237 ? 11.550 -0.904 -26.807 1.00 84.12 237 GLY A C 1
ATOM 1847 O O . GLY A 1 237 ? 11.371 -0.359 -27.892 1.00 84.12 237 GLY A O 1
ATOM 1848 N N . GLN A 1 238 ? 10.528 -1.295 -26.043 1.00 80.75 238 GLN A N 1
ATOM 1849 C CA . GLN A 1 238 ? 9.119 -1.194 -26.453 1.00 80.75 238 GLN A CA 1
ATOM 1850 C C . GLN A 1 238 ? 8.710 0.240 -26.834 1.00 80.75 238 GLN A C 1
ATOM 1852 O O . GLN A 1 238 ? 7.904 0.443 -27.738 1.00 80.75 238 GLN A O 1
ATOM 1857 N N . LYS A 1 239 ? 9.262 1.245 -26.142 1.00 72.50 239 LYS A N 1
ATOM 1858 C CA . LYS A 1 239 ? 8.976 2.673 -26.377 1.00 72.50 239 LYS A CA 1
ATOM 1859 C C . LYS A 1 239 ? 9.996 3.364 -27.285 1.00 72.50 239 LYS A C 1
ATOM 1861 O O . LYS A 1 239 ? 9.959 4.585 -27.422 1.00 72.50 239 LYS A O 1
ATOM 1866 N N . GLN A 1 240 ? 10.934 2.623 -27.868 1.00 67.62 240 GLN A N 1
ATOM 1867 C CA . GLN A 1 240 ? 11.977 3.211 -28.695 1.00 67.62 240 GLN A CA 1
ATOM 1868 C C . GLN A 1 240 ? 11.399 3.499 -30.081 1.00 67.62 240 GLN A C 1
ATOM 1870 O O . GLN A 1 240 ? 11.119 2.594 -30.866 1.00 67.62 240 GLN A O 1
ATOM 1875 N N . GLY A 1 241 ? 11.159 4.781 -30.360 1.00 60.97 241 GLY A N 1
ATOM 1876 C CA . GLY A 1 241 ? 10.700 5.218 -31.670 1.00 60.97 241 GLY A CA 1
ATOM 1877 C C . GLY A 1 241 ? 11.738 4.864 -32.729 1.00 60.97 241 GLY A C 1
ATOM 1878 O O . GLY A 1 241 ? 12.903 5.242 -32.615 1.00 60.97 241 GLY A O 1
ATOM 1879 N N . LYS A 1 242 ? 11.323 4.142 -33.769 1.00 65.69 242 LYS A N 1
ATOM 1880 C CA . LYS A 1 242 ? 12.145 3.964 -34.964 1.00 65.69 242 LYS A CA 1
ATOM 1881 C C . LYS A 1 242 ? 11.999 5.223 -35.811 1.00 65.69 242 LYS A C 1
ATOM 1883 O O . LYS A 1 242 ? 10.884 5.567 -36.198 1.00 65.69 242 LYS A O 1
ATOM 1888 N N . LEU A 1 243 ? 13.103 5.913 -36.093 1.00 62.72 243 LEU A N 1
ATOM 1889 C CA . LEU A 1 243 ? 13.108 7.007 -37.063 1.00 62.72 243 LEU A CA 1
ATOM 1890 C C . LEU A 1 243 ? 12.764 6.407 -38.435 1.00 62.72 243 LEU A C 1
ATOM 1892 O O . LEU A 1 243 ? 13.576 5.702 -39.029 1.00 62.72 243 LEU A O 1
ATOM 1896 N N . LEU A 1 244 ? 11.521 6.592 -38.884 1.00 70.31 244 LEU A N 1
ATOM 1897 C CA . LEU A 1 244 ? 11.059 6.062 -40.171 1.00 70.31 244 LEU A CA 1
ATOM 1898 C C . LEU A 1 244 ? 11.407 7.007 -41.322 1.00 70.31 244 LEU A C 1
ATOM 1900 O O . LEU A 1 244 ? 11.679 6.543 -42.424 1.00 70.31 244 LEU A O 1
ATOM 1904 N N . PHE A 1 245 ? 11.413 8.314 -41.057 1.00 58.19 245 PHE A N 1
ATOM 1905 C CA . PHE A 1 245 ? 11.703 9.345 -42.044 1.00 58.19 245 PHE A CA 1
ATOM 1906 C C . PHE A 1 245 ? 12.372 10.539 -41.370 1.00 58.19 245 PHE A C 1
ATOM 1908 O O . PHE A 1 245 ? 11.883 11.041 -40.358 1.00 58.19 245 PHE A O 1
ATOM 1915 N N . GLU A 1 246 ? 13.453 11.017 -41.973 1.00 59.94 246 GLU A N 1
ATOM 1916 C CA . GLU A 1 246 ? 14.075 12.297 -41.662 1.00 59.94 246 GLU A CA 1
ATOM 1917 C C . GLU A 1 246 ? 13.879 13.207 -42.872 1.00 59.94 246 GLU A C 1
ATOM 1919 O O . GLU A 1 246 ? 14.183 12.831 -44.004 1.00 59.94 246 GLU A O 1
ATOM 1924 N N . LYS A 1 247 ? 13.282 14.379 -42.651 1.00 59.47 247 LYS A N 1
ATOM 1925 C CA . LYS A 1 247 ? 13.053 15.367 -43.704 1.00 59.47 247 LYS A CA 1
ATOM 1926 C C . LYS A 1 247 ? 13.875 16.602 -43.390 1.00 59.47 247 LYS A C 1
ATOM 1928 O O . LYS A 1 247 ? 13.422 17.474 -42.652 1.00 59.47 247 LYS A O 1
ATOM 1933 N N . GLU A 1 248 ? 15.050 16.697 -43.994 1.00 60.09 248 GLU A N 1
ATOM 1934 C CA . GLU A 1 248 ? 15.781 17.955 -44.043 1.00 60.09 248 GLU A CA 1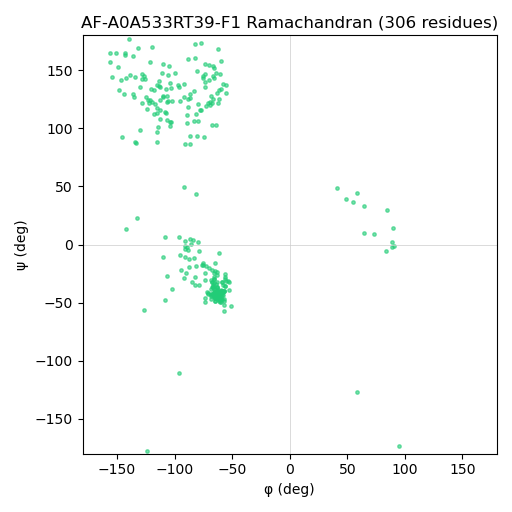
ATOM 1935 C C . GLU A 1 248 ? 15.077 18.898 -45.021 1.00 60.09 248 GLU A C 1
ATOM 1937 O O . GLU A 1 248 ? 14.904 18.603 -46.206 1.00 60.09 248 GLU A O 1
ATOM 1942 N N . LYS A 1 249 ? 14.614 20.039 -44.511 1.00 55.50 249 LYS A N 1
ATOM 1943 C CA . LYS A 1 249 ? 14.092 21.126 -45.334 1.00 55.50 249 LYS A CA 1
ATOM 1944 C C . LYS A 1 249 ? 15.030 22.312 -45.179 1.00 55.50 249 LYS A C 1
ATOM 1946 O O . LYS A 1 249 ? 14.969 23.023 -44.181 1.00 55.50 249 LYS A O 1
ATOM 1951 N N . ALA A 1 250 ? 15.894 22.511 -46.168 1.00 57.50 250 ALA A N 1
ATOM 1952 C CA . ALA A 1 250 ? 16.639 23.752 -46.299 1.00 57.50 250 ALA A CA 1
ATOM 1953 C C . ALA A 1 250 ? 15.654 24.860 -46.694 1.00 57.50 250 ALA A C 1
ATOM 1955 O O . ALA A 1 250 ? 14.970 24.758 -47.715 1.00 57.50 250 ALA A O 1
ATOM 1956 N N . PHE A 1 251 ? 15.540 25.890 -45.862 1.00 61.03 251 PHE A N 1
ATOM 1957 C CA . PHE A 1 251 ? 14.789 27.091 -46.205 1.00 61.03 251 PHE A CA 1
ATOM 1958 C C . PHE A 1 251 ? 15.761 28.096 -46.834 1.00 61.03 251 PHE A C 1
ATOM 1960 O O . PHE A 1 251 ? 16.801 28.364 -46.227 1.00 61.03 251 PHE A O 1
ATOM 1967 N N . PRO A 1 252 ? 15.474 28.627 -48.036 1.00 65.00 252 PRO A N 1
ATOM 1968 C CA . PRO A 1 252 ? 16.268 29.713 -48.592 1.00 65.00 252 PRO A CA 1
ATOM 1969 C C . PRO A 1 252 ? 16.172 30.918 -47.654 1.00 65.00 252 PRO A C 1
ATOM 1971 O O . PRO A 1 252 ? 15.096 31.252 -47.160 1.00 65.00 252 PRO A O 1
ATOM 1974 N N . TRP A 1 253 ? 17.317 31.522 -47.353 1.00 78.06 253 TRP A N 1
ATOM 1975 C CA . TRP A 1 253 ? 17.407 32.614 -46.394 1.00 78.06 253 TRP A CA 1
ATOM 1976 C C . TRP A 1 253 ? 17.348 33.953 -47.127 1.00 78.06 253 TRP A C 1
ATOM 1978 O O . TRP A 1 253 ? 18.163 34.232 -48.008 1.00 78.06 253 TRP A O 1
ATOM 1988 N N . GLU A 1 254 ? 16.380 34.784 -46.744 1.00 73.88 254 GLU A N 1
ATOM 1989 C CA . GLU A 1 254 ? 16.031 36.048 -47.411 1.00 73.88 254 GLU A CA 1
ATOM 1990 C C . GLU A 1 254 ? 17.220 37.013 -47.535 1.00 73.88 254 GLU A C 1
ATOM 1992 O O . GLU A 1 254 ? 17.312 37.791 -48.485 1.00 73.88 254 GLU A O 1
ATOM 1997 N N . ALA A 1 255 ? 18.183 36.939 -46.613 1.00 75.56 255 ALA A N 1
ATOM 1998 C CA . ALA A 1 255 ? 19.376 37.771 -46.665 1.00 75.56 255 ALA A CA 1
ATOM 1999 C C . ALA A 1 255 ? 20.280 37.433 -47.866 1.00 75.56 255 ALA A C 1
ATOM 2001 O O . ALA A 1 255 ? 20.856 38.339 -48.469 1.00 75.56 255 ALA A O 1
ATOM 2002 N N . THR A 1 256 ? 20.368 36.160 -48.265 1.00 76.69 256 THR A N 1
ATOM 2003 C CA . THR A 1 256 ? 21.115 35.743 -49.464 1.00 76.69 256 THR A CA 1
ATOM 2004 C C . THR A 1 256 ? 20.430 36.236 -50.741 1.00 76.69 256 THR A C 1
ATOM 2006 O O . THR A 1 256 ? 21.097 36.695 -51.673 1.00 76.69 256 THR A O 1
ATOM 2009 N N . GLU A 1 257 ? 19.096 36.216 -50.778 1.00 78.06 257 GLU A N 1
ATOM 2010 C CA . GLU A 1 257 ? 18.323 36.768 -51.898 1.00 78.06 257 GLU A CA 1
ATOM 2011 C C . GLU A 1 257 ? 18.502 38.287 -52.008 1.00 78.06 257 GLU A C 1
ATOM 2013 O O . GLU A 1 257 ? 18.756 38.808 -53.097 1.00 78.06 257 GLU A O 1
ATOM 2018 N N . ALA A 1 258 ? 18.471 38.999 -50.878 1.00 77.19 258 ALA A N 1
ATOM 2019 C CA . ALA A 1 258 ? 18.683 40.441 -50.831 1.00 77.19 258 ALA A CA 1
ATOM 2020 C C . ALA A 1 258 ? 20.087 40.849 -51.320 1.00 77.19 258 ALA A C 1
ATOM 2022 O O . ALA A 1 258 ? 20.222 41.816 -52.076 1.00 77.19 258 ALA A O 1
ATOM 2023 N N . VAL A 1 259 ? 21.128 40.093 -50.946 1.00 78.94 259 VAL A N 1
ATOM 2024 C CA . VAL A 1 259 ? 22.501 40.296 -51.445 1.00 78.94 259 VAL A CA 1
ATOM 2025 C C . VAL A 1 259 ? 22.572 40.103 -52.958 1.00 78.94 259 VAL A C 1
ATOM 2027 O O . VAL A 1 259 ? 23.140 40.939 -53.666 1.00 78.94 259 VAL A O 1
ATOM 2030 N N . THR A 1 260 ? 21.960 39.032 -53.464 1.00 81.06 260 THR A N 1
ATOM 2031 C CA . THR A 1 260 ? 21.953 38.709 -54.898 1.00 81.06 260 THR A CA 1
ATOM 2032 C C . THR A 1 260 ? 21.284 39.820 -55.702 1.00 81.06 260 THR A C 1
ATOM 2034 O O . THR A 1 260 ? 21.862 40.333 -56.663 1.00 81.06 260 THR A O 1
ATOM 2037 N N . LEU A 1 261 ? 20.111 40.272 -55.254 1.00 79.94 261 LEU A N 1
ATOM 2038 C CA . LEU A 1 261 ? 19.362 41.343 -55.904 1.00 79.94 261 LEU A CA 1
ATOM 2039 C C . LEU A 1 261 ? 20.135 42.670 -55.906 1.00 79.94 261 LEU A C 1
ATOM 2041 O O . LEU A 1 261 ? 20.151 43.379 -56.917 1.00 79.94 261 LEU A O 1
ATOM 2045 N N . ALA A 1 262 ? 20.802 43.004 -54.797 1.00 76.94 262 ALA A N 1
ATOM 2046 C CA . ALA A 1 262 ? 21.619 44.209 -54.707 1.00 76.94 262 ALA A CA 1
ATOM 2047 C C . ALA A 1 262 ? 22.755 44.190 -55.744 1.00 76.94 262 ALA A C 1
ATOM 2049 O O . ALA A 1 262 ? 22.929 45.163 -56.482 1.00 76.94 262 ALA A O 1
ATOM 2050 N N . LEU A 1 263 ? 23.474 43.068 -55.865 1.00 77.38 263 LEU A N 1
ATOM 2051 C CA . LEU A 1 263 ? 24.558 42.899 -56.839 1.00 77.38 263 LEU A CA 1
ATOM 2052 C C . LEU A 1 263 ? 24.069 42.883 -58.294 1.00 77.38 263 LEU A C 1
ATOM 2054 O O . LEU A 1 263 ? 24.776 43.336 -59.192 1.00 77.38 263 LEU A O 1
ATOM 2058 N N . GLU A 1 264 ? 22.872 42.373 -58.572 1.00 79.75 264 GLU A N 1
ATOM 2059 C CA . GLU A 1 264 ? 22.308 42.434 -59.922 1.00 79.75 264 GLU A CA 1
ATOM 2060 C C . GLU A 1 264 ? 21.950 43.861 -60.330 1.00 79.75 264 GLU A C 1
ATOM 2062 O O . GLU A 1 264 ? 22.262 44.295 -61.442 1.00 79.75 264 GLU A O 1
ATOM 2067 N N . LYS A 1 265 ? 21.342 44.630 -59.423 1.00 77.00 265 LYS A N 1
ATOM 2068 C CA . LYS A 1 265 ? 20.963 46.016 -59.705 1.00 77.00 265 LYS A CA 1
ATOM 2069 C C . LYS A 1 265 ? 22.183 46.910 -59.892 1.00 77.00 265 LYS A C 1
ATOM 2071 O O . LYS A 1 265 ? 22.169 47.746 -60.798 1.00 77.00 265 LYS A O 1
ATOM 2076 N N . THR A 1 266 ? 23.266 46.695 -59.143 1.00 72.94 266 THR A N 1
ATOM 2077 C CA . THR A 1 266 ? 24.504 47.467 -59.336 1.00 72.94 266 THR A CA 1
ATOM 2078 C C . THR A 1 266 ? 25.132 47.250 -60.714 1.00 72.94 266 THR A C 1
ATOM 2080 O O . THR A 1 266 ? 25.669 48.198 -61.287 1.00 72.94 266 THR A O 1
ATOM 2083 N N . LYS A 1 267 ? 24.995 46.058 -61.317 1.00 71.81 267 LYS A N 1
ATOM 2084 C CA . LYS A 1 267 ? 25.495 45.776 -62.679 1.00 71.81 267 LYS A CA 1
ATOM 2085 C C . LYS A 1 267 ? 24.828 46.628 -63.763 1.00 71.81 267 LYS A C 1
ATOM 2087 O O . LYS A 1 267 ? 25.426 46.817 -64.818 1.00 71.81 267 LYS A O 1
ATOM 2092 N N . THR A 1 268 ? 23.620 47.133 -63.517 1.00 72.38 268 THR A N 1
ATOM 2093 C CA . THR A 1 268 ? 22.844 47.918 -64.496 1.00 72.38 268 THR A CA 1
ATOM 2094 C C . THR A 1 268 ? 23.139 49.424 -64.467 1.00 72.38 268 THR A C 1
ATOM 2096 O O . THR A 1 268 ? 22.637 50.168 -65.311 1.00 72.38 268 THR A O 1
ATOM 2099 N N . LEU A 1 269 ? 23.972 49.892 -63.532 1.00 71.75 269 LEU A N 1
ATOM 2100 C CA . LEU A 1 269 ? 24.286 51.311 -63.362 1.00 71.75 269 LEU A CA 1
ATOM 2101 C C . LEU A 1 269 ? 25.453 51.743 -64.264 1.00 71.75 269 LEU A C 1
ATOM 2103 O O . LEU A 1 269 ? 26.516 51.127 -64.269 1.00 71.75 269 LEU A O 1
ATOM 2107 N N . LYS A 1 270 ? 25.267 52.840 -65.014 1.00 59.78 270 LYS A N 1
ATOM 2108 C CA . LYS A 1 270 ? 26.257 53.355 -65.984 1.00 59.78 270 LYS A CA 1
ATOM 2109 C C . LYS A 1 270 ? 27.445 54.092 -65.353 1.00 59.78 270 LYS A C 1
ATOM 2111 O O . LYS A 1 270 ? 28.448 54.270 -66.032 1.00 59.78 270 LYS A O 1
ATOM 2116 N N . ASN A 1 271 ? 27.347 54.529 -64.095 1.00 61.62 271 ASN A N 1
ATOM 2117 C CA . ASN A 1 271 ? 28.443 55.212 -63.405 1.00 61.62 271 ASN A CA 1
ATOM 2118 C C . ASN A 1 271 ? 28.447 54.849 -61.904 1.00 61.62 271 ASN A C 1
ATOM 2120 O O . ASN A 1 271 ? 27.715 55.461 -61.129 1.00 61.62 271 ASN A O 1
ATOM 2124 N N . PRO A 1 272 ? 29.198 53.814 -61.485 1.00 61.28 272 PRO A N 1
ATOM 2125 C CA . PRO A 1 272 ? 29.111 53.252 -60.132 1.00 61.28 272 PRO A CA 1
ATOM 2126 C C . PRO A 1 272 ? 29.951 53.990 -59.072 1.00 61.28 272 PRO A C 1
ATOM 2128 O O . PRO A 1 272 ? 30.016 53.543 -57.926 1.00 61.28 272 PRO A O 1
ATOM 2131 N N . GLN A 1 273 ? 30.608 55.102 -59.415 1.00 59.72 273 GLN A N 1
ATOM 2132 C CA . GLN A 1 273 ? 31.448 55.823 -58.457 1.00 59.72 273 GLN A CA 1
ATOM 2133 C C . GLN A 1 273 ? 30.595 56.523 -57.386 1.00 59.72 273 GLN A C 1
ATOM 2135 O O . GLN A 1 273 ? 29.749 57.356 -57.698 1.00 59.72 273 GLN A O 1
ATOM 2140 N N . GLY A 1 274 ? 30.836 56.178 -56.115 1.00 63.09 274 GLY A N 1
ATOM 2141 C CA . GLY A 1 274 ? 30.163 56.774 -54.952 1.00 63.09 274 GLY A CA 1
ATOM 2142 C C . GLY A 1 274 ? 28.863 56.091 -54.504 1.00 63.09 274 GLY A C 1
ATOM 2143 O O . GLY A 1 274 ? 28.115 56.681 -53.726 1.00 63.09 274 GLY A O 1
ATOM 2144 N N . LEU A 1 275 ? 28.573 54.870 -54.969 1.00 68.06 275 LEU A N 1
ATOM 2145 C CA . LEU A 1 275 ? 27.360 54.140 -54.586 1.00 68.06 275 LEU A CA 1
ATOM 2146 C C . LEU A 1 275 ? 27.375 53.745 -53.097 1.00 68.06 275 LEU A C 1
ATOM 2148 O O . LEU A 1 275 ? 28.280 53.046 -52.648 1.00 68.06 275 LEU A O 1
ATOM 2152 N N . LYS A 1 276 ? 26.335 54.137 -52.350 1.00 70.38 276 LYS A N 1
ATOM 2153 C CA . LYS A 1 276 ? 26.078 53.664 -50.982 1.00 70.38 276 LYS A CA 1
ATOM 2154 C C . LYS A 1 276 ? 24.897 52.697 -50.980 1.00 70.38 276 LYS A C 1
ATOM 2156 O O . LYS A 1 276 ? 23.831 53.034 -51.490 1.00 70.38 276 LYS A O 1
ATOM 2161 N N . ILE A 1 277 ? 25.088 51.512 -50.404 1.00 72.56 277 ILE A N 1
ATOM 2162 C CA . ILE A 1 277 ? 24.039 50.499 -50.240 1.00 72.56 277 ILE A CA 1
ATOM 2163 C C . ILE A 1 277 ? 23.801 50.310 -48.748 1.00 72.56 277 ILE A C 1
ATOM 2165 O O . ILE A 1 277 ? 24.697 49.860 -48.042 1.00 72.56 277 ILE A O 1
ATOM 2169 N N . SER A 1 278 ? 22.592 50.622 -48.288 1.00 76.62 278 SER A N 1
ATOM 2170 C CA . SER A 1 278 ? 22.160 50.360 -46.915 1.00 76.62 278 SER A CA 1
ATOM 2171 C C . SER A 1 278 ? 21.164 49.207 -46.922 1.00 76.62 278 SER A C 1
ATOM 2173 O O . SER A 1 278 ? 20.068 49.338 -47.465 1.00 76.62 278 SER A O 1
ATOM 2175 N N . LEU A 1 279 ? 21.554 48.075 -46.333 1.00 77.56 279 LEU A N 1
ATOM 2176 C CA . LEU A 1 279 ? 20.719 46.881 -46.227 1.00 77.56 279 LEU A CA 1
ATOM 2177 C C . LEU A 1 279 ? 20.459 46.568 -44.749 1.00 77.56 279 LEU A C 1
ATOM 2179 O O . LEU A 1 279 ? 21.374 46.221 -44.003 1.00 77.56 279 LEU A O 1
ATOM 2183 N N . GLY A 1 280 ? 19.205 46.720 -44.322 1.00 76.50 280 GLY A N 1
ATOM 2184 C CA . GLY A 1 280 ? 18.782 46.404 -42.960 1.00 76.50 280 GLY A CA 1
ATOM 2185 C C . GLY A 1 280 ? 18.529 44.909 -42.810 1.00 76.50 280 GLY A C 1
ATOM 2186 O O . GLY A 1 280 ? 17.585 44.393 -43.398 1.00 76.50 280 GLY A O 1
ATOM 2187 N N . ILE A 1 281 ? 19.362 44.223 -42.025 1.00 79.50 281 ILE A N 1
ATOM 2188 C CA . ILE A 1 281 ? 19.232 42.783 -41.767 1.00 79.50 281 ILE A CA 1
ATOM 2189 C C . ILE A 1 281 ? 19.088 42.557 -40.262 1.00 79.50 281 ILE A C 1
ATOM 2191 O O . ILE A 1 281 ? 19.968 42.921 -39.475 1.00 79.50 281 ILE A O 1
ATOM 2195 N N . SER A 1 282 ? 17.986 41.929 -39.863 1.00 76.06 282 SER A N 1
ATOM 2196 C CA . SER A 1 282 ? 17.627 41.663 -38.463 1.00 76.06 282 SER A CA 1
ATOM 2197 C C . SER A 1 282 ? 18.335 40.431 -37.884 1.00 76.06 282 SER A C 1
ATOM 2199 O O . SER A 1 282 ? 17.724 39.621 -37.200 1.00 76.06 282 SER A O 1
ATOM 2201 N N . GLU A 1 283 ? 19.630 40.287 -38.163 1.00 82.44 283 GLU A N 1
ATOM 2202 C CA . GLU A 1 283 ? 20.431 39.106 -37.814 1.00 82.44 283 GLU A CA 1
ATOM 2203 C C . GLU A 1 283 ? 21.592 39.475 -36.885 1.00 82.44 283 GLU A C 1
ATOM 2205 O O . GLU A 1 283 ? 21.873 40.655 -36.651 1.00 82.44 283 GLU A O 1
ATOM 2210 N N . SER A 1 284 ? 22.278 38.475 -36.327 1.00 83.38 284 SER A N 1
ATOM 2211 C CA . SER A 1 284 ? 23.382 38.718 -35.391 1.00 83.38 284 SER A CA 1
ATOM 2212 C C . SER A 1 284 ? 24.522 39.534 -36.027 1.00 83.38 284 SER A C 1
ATOM 2214 O O . SER A 1 284 ? 24.695 39.580 -37.248 1.00 83.38 284 SER A O 1
ATOM 2216 N N . HIS A 1 285 ? 25.331 40.199 -35.195 1.00 79.12 285 HIS A N 1
ATOM 2217 C CA . HIS A 1 285 ? 26.430 41.046 -35.676 1.00 79.12 285 HIS A CA 1
ATOM 2218 C C . HIS A 1 285 ? 27.422 40.280 -36.568 1.00 79.12 285 HIS A C 1
ATOM 2220 O O . HIS A 1 285 ? 27.859 40.798 -37.593 1.00 79.12 285 HIS A O 1
ATOM 2226 N N . GLU A 1 286 ? 27.734 39.033 -36.216 1.00 79.44 286 GLU A N 1
ATOM 2227 C CA . GLU A 1 286 ? 28.633 38.168 -36.986 1.00 79.44 286 GLU A CA 1
ATOM 2228 C C . GLU A 1 286 ? 28.073 37.843 -38.373 1.00 79.44 286 GLU A C 1
ATOM 2230 O O . GLU A 1 286 ? 28.795 37.866 -39.371 1.00 79.44 286 GLU A O 1
ATOM 2235 N N . VAL A 1 287 ? 26.768 37.585 -38.443 1.00 78.25 287 VAL A N 1
ATOM 2236 C CA . VAL A 1 287 ? 26.063 37.276 -39.685 1.00 78.25 287 VAL A CA 1
ATOM 2237 C C . VAL A 1 287 ? 26.004 38.511 -40.590 1.00 78.25 287 VAL A C 1
ATOM 2239 O O . VAL A 1 287 ? 26.362 38.432 -41.766 1.00 78.25 287 VAL A O 1
ATOM 2242 N N . ARG A 1 288 ? 25.687 39.687 -40.032 1.00 78.50 288 ARG A N 1
ATOM 2243 C CA . ARG A 1 288 ? 25.751 40.967 -40.760 1.00 78.50 288 ARG A CA 1
ATOM 2244 C C . ARG A 1 288 ? 27.154 41.279 -41.282 1.00 78.50 288 ARG A C 1
ATOM 2246 O O . ARG A 1 288 ? 27.291 41.747 -42.410 1.00 78.50 288 ARG A O 1
ATOM 2253 N N . ALA A 1 289 ? 28.195 41.001 -40.496 1.00 79.69 289 ALA A N 1
ATOM 2254 C CA . ALA A 1 289 ? 29.580 41.224 -40.905 1.00 79.69 289 ALA A CA 1
ATOM 2255 C C . ALA A 1 289 ? 29.985 40.334 -42.093 1.00 79.69 289 ALA A C 1
ATOM 2257 O O . ALA A 1 289 ? 30.642 40.813 -43.019 1.00 79.69 289 ALA A O 1
ATOM 2258 N N . LYS A 1 290 ? 29.549 39.065 -42.111 1.00 80.94 290 LYS A N 1
ATOM 2259 C CA . LYS A 1 290 ? 29.784 38.148 -43.240 1.00 80.94 290 LYS A CA 1
ATOM 2260 C C . LYS A 1 290 ? 29.120 38.639 -44.526 1.00 80.94 290 LYS A C 1
ATOM 2262 O O . LYS A 1 290 ? 29.789 38.707 -45.553 1.00 80.94 290 LYS A O 1
ATOM 2267 N N . ILE A 1 291 ? 27.855 39.055 -44.451 1.0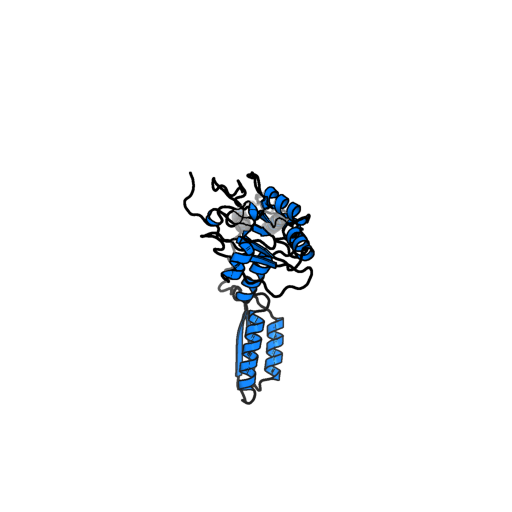0 79.94 291 ILE A N 1
ATOM 2268 C CA . ILE A 1 291 ? 27.116 39.605 -45.600 1.00 79.94 291 ILE A CA 1
ATOM 2269 C C . ILE A 1 291 ? 27.763 40.899 -46.101 1.00 79.94 291 ILE A C 1
ATOM 2271 O O . ILE A 1 291 ? 27.962 41.065 -47.303 1.00 79.94 291 ILE A O 1
ATOM 2275 N N . ARG A 1 292 ? 28.165 41.805 -45.198 1.00 78.38 292 ARG A N 1
ATOM 2276 C CA . ARG A 1 292 ? 28.881 43.034 -45.579 1.00 78.38 292 ARG A CA 1
ATOM 2277 C C . ARG A 1 292 ? 30.181 42.712 -46.322 1.00 78.38 292 ARG A C 1
ATOM 2279 O O . ARG A 1 292 ? 30.476 43.345 -47.333 1.00 78.38 292 ARG A O 1
ATOM 2286 N N . ALA A 1 293 ? 30.933 41.710 -45.865 1.00 78.81 293 ALA A N 1
ATOM 2287 C CA . ALA A 1 293 ? 32.152 41.260 -46.536 1.00 78.81 293 ALA A CA 1
ATOM 2288 C C . ALA A 1 293 ? 31.881 40.590 -47.898 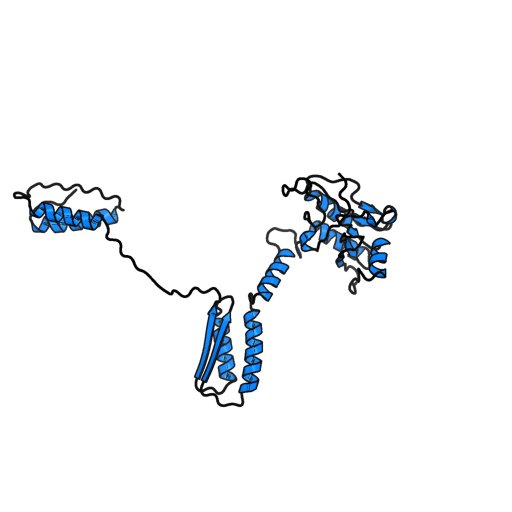1.00 78.81 293 ALA A C 1
ATOM 2290 O O . ALA A 1 293 ? 32.717 40.655 -48.799 1.00 78.81 293 ALA A O 1
ATOM 2291 N N . GLU A 1 294 ? 30.736 39.931 -48.064 1.00 77.75 294 GLU A N 1
ATOM 2292 C CA . GLU A 1 294 ? 30.311 39.318 -49.326 1.00 77.75 294 GLU A CA 1
ATOM 2293 C C . GLU A 1 294 ? 29.873 40.370 -50.358 1.00 77.75 294 GLU A C 1
ATOM 2295 O O . GLU A 1 294 ? 30.375 40.372 -51.482 1.00 77.75 294 GLU A O 1
ATOM 2300 N N . LEU A 1 295 ? 29.054 41.344 -49.947 1.00 74.81 295 LEU A N 1
ATOM 2301 C CA . LEU A 1 295 ? 28.699 42.511 -50.762 1.00 74.81 295 LEU A CA 1
ATOM 2302 C C . LEU A 1 295 ? 29.930 43.349 -51.125 1.00 74.81 295 LEU A C 1
ATOM 2304 O O . LEU A 1 295 ? 30.079 43.757 -52.274 1.00 74.81 295 LEU A O 1
ATOM 2308 N N . GLY A 1 296 ? 30.837 43.572 -50.170 1.00 71.25 296 GLY A N 1
ATOM 2309 C CA . GLY A 1 296 ? 32.087 44.296 -50.400 1.00 71.25 296 GLY A CA 1
ATOM 2310 C C . GLY A 1 296 ? 32.967 43.625 -51.457 1.00 71.25 296 GLY A C 1
ATOM 2311 O O . GLY A 1 296 ? 33.448 44.304 -52.361 1.00 71.25 296 GLY A O 1
ATOM 2312 N N . ARG A 1 297 ? 33.113 42.293 -51.405 1.00 73.50 297 ARG A N 1
ATOM 2313 C CA . ARG A 1 297 ? 33.844 41.528 -52.431 1.00 73.50 297 ARG A CA 1
ATOM 2314 C C . ARG A 1 297 ? 33.182 41.628 -53.806 1.00 73.50 297 ARG A C 1
ATOM 2316 O O . ARG A 1 297 ? 33.867 41.911 -54.781 1.00 73.50 297 ARG A O 1
ATOM 2323 N N . GLY A 1 298 ? 31.857 41.482 -53.882 1.00 66.19 298 GLY A N 1
ATOM 2324 C CA . GLY A 1 298 ? 31.116 41.596 -55.145 1.00 66.19 298 GLY A CA 1
ATOM 2325 C C . GLY A 1 298 ? 31.155 42.992 -55.788 1.00 66.19 298 GLY A C 1
ATOM 2326 O O . GLY A 1 298 ? 30.971 43.113 -56.998 1.00 66.19 298 GLY A O 1
ATOM 2327 N N . LEU A 1 299 ? 31.408 44.045 -55.002 1.00 66.56 299 LEU A N 1
ATOM 2328 C CA . LEU A 1 299 ? 31.541 45.430 -55.476 1.00 66.56 299 LEU A CA 1
ATOM 2329 C C . LEU A 1 299 ? 32.994 45.824 -55.810 1.00 66.56 299 LEU A C 1
ATOM 2331 O O . LEU A 1 299 ? 33.212 46.653 -56.698 1.00 66.56 299 LEU A O 1
ATOM 2335 N N . GLN A 1 300 ? 33.989 45.215 -55.151 1.00 62.06 300 GLN A N 1
A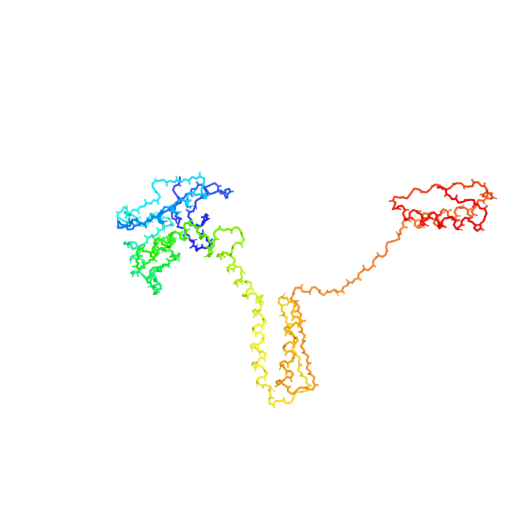TOM 2336 C CA . GLN A 1 300 ? 35.416 45.457 -55.408 1.00 62.06 300 GLN A CA 1
ATOM 2337 C C . GLN A 1 300 ? 35.868 45.001 -56.802 1.00 62.06 300 GLN A C 1
ATOM 2339 O O . GLN A 1 300 ? 36.703 45.676 -57.402 1.00 62.06 300 GLN A O 1
ATOM 2344 N N . ASP A 1 301 ? 35.240 43.973 -57.383 1.00 54.25 301 ASP A N 1
ATOM 2345 C CA . ASP A 1 301 ? 35.478 43.552 -58.776 1.00 54.25 301 ASP A CA 1
ATOM 2346 C C . ASP A 1 301 ? 35.141 44.637 -59.828 1.00 54.25 301 ASP A C 1
ATOM 2348 O O . ASP A 1 301 ? 35.444 44.476 -61.012 1.00 54.25 301 ASP A O 1
ATOM 2352 N N . LYS A 1 302 ? 34.534 45.772 -59.435 1.00 53.72 302 LYS A N 1
ATOM 2353 C CA . LYS A 1 302 ? 34.242 46.915 -60.324 1.00 53.72 302 LYS A CA 1
ATOM 2354 C C . LYS A 1 302 ? 34.636 48.297 -59.777 1.00 53.72 302 LYS A C 1
ATOM 2356 O O . LYS A 1 302 ? 34.133 49.307 -60.266 1.00 53.72 302 LYS A O 1
ATOM 2361 N N . ASN A 1 303 ? 35.582 48.372 -58.838 1.00 49.78 303 ASN A N 1
ATOM 2362 C CA . ASN A 1 303 ? 36.140 49.637 -58.330 1.00 49.78 303 ASN A CA 1
ATOM 2363 C C . ASN A 1 303 ? 35.088 50.603 -57.718 1.00 49.78 303 ASN A C 1
ATOM 2365 O O . ASN A 1 303 ? 35.112 51.812 -57.962 1.00 49.78 303 ASN A O 1
ATOM 2369 N N . ALA A 1 304 ? 34.168 50.076 -56.899 1.00 47.81 304 ALA A N 1
ATOM 2370 C CA . ALA A 1 304 ? 33.297 50.865 -56.018 1.00 47.81 304 ALA A CA 1
ATOM 2371 C C . ALA A 1 304 ? 33.644 50.594 -54.534 1.00 47.81 304 ALA A C 1
ATOM 2373 O O . ALA A 1 304 ? 33.950 49.448 -54.194 1.00 47.81 304 ALA A O 1
ATOM 2374 N N . PRO A 1 305 ? 33.641 51.609 -53.642 1.00 46.06 305 PRO A N 1
ATOM 2375 C CA . PRO A 1 305 ? 34.015 51.418 -52.240 1.00 46.06 305 PRO A CA 1
ATOM 2376 C C . PRO A 1 305 ? 32.972 50.600 -51.458 1.00 46.06 305 PRO A C 1
ATOM 2378 O O . PRO A 1 305 ? 31.797 50.550 -51.820 1.00 46.06 305 PRO A O 1
ATOM 2381 N N . ALA A 1 306 ? 33.431 49.941 -50.388 1.00 46.66 306 ALA A N 1
ATOM 2382 C CA . ALA A 1 306 ? 32.642 49.015 -49.575 1.00 46.66 306 ALA A CA 1
ATOM 2383 C C . ALA A 1 306 ? 31.457 49.701 -48.853 1.00 46.66 306 ALA A C 1
ATOM 2385 O O . ALA A 1 306 ? 31.582 50.861 -48.456 1.00 46.66 306 ALA A O 1
ATOM 2386 N N . PRO A 1 307 ? 30.328 48.992 -48.652 1.00 48.34 307 PRO A N 1
ATOM 2387 C CA . PRO A 1 307 ? 29.152 49.542 -47.981 1.00 48.34 307 PRO A CA 1
ATOM 2388 C C . PRO A 1 307 ? 29.360 49.691 -46.461 1.00 48.34 307 PRO A C 1
ATOM 2390 O O . PRO A 1 307 ? 29.933 48.804 -45.820 1.00 48.34 307 PRO A O 1
ATOM 2393 N N . GLU A 1 308 ? 28.858 50.797 -45.899 1.00 46.94 308 GLU A N 1
ATOM 2394 C CA . GLU A 1 308 ? 28.677 51.017 -44.449 1.00 46.94 308 GLU A CA 1
ATOM 2395 C C . GLU A 1 308 ? 27.432 50.299 -43.923 1.00 46.94 308 GLU A C 1
ATOM 2397 O O . GLU A 1 308 ? 26.366 50.347 -44.573 1.00 46.94 308 GLU A O 1
#

Nearest PDB structures (foldseek):
  9fsa-assembly1_A-2  TM=8.015E-01  e=6.057E-05  Methanococcus voltae
  5uf8-assembly3_C  TM=2.461E-01  e=2.167E+00  Candida albicans SC5314

Mean predicted aligned error: 13.35 Å

Sequence (308 aa):
MRTDGSGHDFDLLSLFSTKGFYSDGNRDGILDGIESSIIIPQSWSGKGLAWLASKLILFSCGASFPLVYLDGEIEQKKSLVAPILAGPSRLTHELMKTGKFKPPALENAWGVVEAVPKAFNKSSALVIHAPDNLGLEKTLSFLGLTFPFFEEYRDGSPQLQDARQEFERFLKGENGSAEAFFDLKLREIAEDLKEKDLETFEANLILPRENKKYGEAIQKRLESLLHAGGLAVKLSGQKQGKLLFEKEKAFPWEATEAVTLALEKTKTLKNPQGLKISLGISESHEVRAKIRAELGRGLQDKNAPAPE

pLDDT: mean 85.91, std 13.17, range [31.52, 98.12]

Solvent-accessible surface area (backbone atoms only — not comparable to full-atom values): 17880 Å² total; per-residue (Å²): 135,88,76,87,80,80,40,28,73,41,47,82,91,33,40,95,31,68,48,26,34,27,37,46,88,86,68,82,83,54,38,48,27,52,60,37,40,37,34,30,33,86,85,67,84,67,68,18,59,55,39,34,54,52,46,61,53,71,72,29,82,36,77,67,82,79,47,68,43,44,50,88,73,61,83,60,65,71,76,47,36,30,31,32,38,45,42,75,32,75,67,53,52,47,33,40,75,71,62,71,42,78,81,74,96,70,56,90,61,32,56,49,76,46,56,32,69,48,62,36,68,62,5,13,26,40,38,35,42,38,89,40,71,64,3,39,30,53,45,33,33,39,55,24,63,21,50,66,26,78,79,51,70,51,93,89,49,69,29,59,71,52,54,53,51,51,50,54,38,37,77,69,26,32,95,57,40,40,58,53,52,49,53,55,52,50,49,57,54,42,67,79,40,41,91,44,87,35,69,63,46,79,47,82,45,77,32,66,59,72,54,67,71,59,47,55,51,50,44,58,50,47,65,74,53,43,53,48,78,38,77,47,71,46,78,40,30,73,76,60,80,74,88,86,76,84,81,89,76,87,72,88,56,68,68,61,55,52,51,51,53,53,58,55,55,58,72,74,52,92,72,60,77,82,63,80,57,83,80,92,69,101,61,57,71,70,58,51,52,52,52,48,53,50,53,27,54,71,35,48,82,69,76,30,73,66,60,116